Protein AF-A0A6I3KFH1-F1 (afdb_monomer_lite)

Organism: NCBI:txid2665159

Sequence (216 aa):
MAGAGGEAWQRTARPTFRRGVRACALAVVGIVGMGHVCAAAEPDWDQAANIKDAAMRLAQIQRTQGATKAFQFIDACYRTHRLSSTYTKAFEACIAQDYLETQILTLIYGRLSPDTLKRMGAPTPQVLTSTMLQRVGSSFAQYNVSKERVAEFKKNIDEHGFPLFFKTLFPDAKMPVPNLGPGTGDKLPVEPPPAAKPDDPPADNKSPEQKSPETP

Foldseek 3Di:
DDDDDDDDDDDDDDDDDDDDDDDDDDDPPDPPPPPPPPQAPPPPDDLLVLLLVLLLVLLVCCVVPNLVRSVVVLVVQCVPQLPDPADDSSNLSSLSSLVLSLLVVLVVQVVDDPVVCVVVVHDHNVCSVVVSCVVSVVSCVSRNNDPVVVVVSVVSSQVRRNVSNCCSNPVPDDDDDRPPPPPPSPDDPPDDDPPDDPDDDDDDPPDPDDDDDDDD

Secondary structure (DSSP, 8-state):
--------------------------------------PPPPPSS-HHHHHHHHHHHHHHHHHHH-HHHHHHHHHHHHHHHTT-SS--HHHHHHHHHHHHHHHHHHHHHTTS-HHHHHHTTPPPHHHHHHHHHHHHHHHHHHTT--HHHHHHHHHHIIIIIHHHHHHHH-TTSPPPP--S----TT----SPPP------PPP--------PPPP-

Structure (mmCIF, N/CA/C/O backbone):
data_AF-A0A6I3KFH1-F1
#
_entry.id   AF-A0A6I3KFH1-F1
#
loop_
_atom_site.group_PDB
_atom_site.id
_atom_site.type_symbol
_atom_site.label_atom_id
_atom_site.label_alt_id
_atom_site.label_comp_id
_atom_site.label_asym_id
_atom_site.label_entity_id
_atom_site.label_seq_id
_atom_site.pdbx_PDB_ins_code
_atom_site.Cartn_x
_atom_site.Cartn_y
_atom_site.Cartn_z
_atom_site.occupancy
_atom_site.B_iso_or_equiv
_atom_site.auth_seq_id
_atom_site.auth_comp_id
_atom_site.auth_asym_id
_atom_site.auth_atom_id
_atom_site.pdbx_PDB_model_num
ATOM 1 N N . MET A 1 1 ? 13.813 -42.126 32.096 1.00 44.53 1 MET A N 1
ATOM 2 C CA . MET A 1 1 ? 14.189 -42.686 30.779 1.00 44.53 1 MET A CA 1
ATOM 3 C C . MET A 1 1 ? 14.422 -41.487 29.863 1.00 44.53 1 MET A C 1
ATOM 5 O O . MET A 1 1 ? 13.457 -40.876 29.447 1.00 44.53 1 MET A O 1
ATOM 9 N N . ALA A 1 2 ? 15.593 -40.845 29.885 1.00 43.19 2 ALA A N 1
ATOM 10 C CA . ALA A 1 2 ? 16.847 -41.239 29.227 1.00 43.19 2 ALA A CA 1
ATOM 11 C C . ALA A 1 2 ? 16.651 -41.476 27.718 1.00 43.19 2 ALA A C 1
ATOM 13 O O . ALA A 1 2 ? 16.062 -42.478 27.332 1.00 43.19 2 ALA A O 1
ATOM 14 N N . GLY A 1 3 ? 17.139 -40.541 26.899 1.00 43.16 3 GLY A N 1
ATOM 15 C CA . GLY A 1 3 ? 17.078 -40.608 25.438 1.00 43.16 3 GLY A CA 1
ATOM 16 C C . GLY A 1 3 ? 17.733 -39.395 24.781 1.00 43.16 3 GLY A C 1
ATOM 17 O O . GLY A 1 3 ? 17.071 -38.628 24.095 1.00 43.16 3 GLY A O 1
ATOM 18 N N . ALA A 1 4 ? 19.021 -39.191 25.060 1.00 47.22 4 ALA A N 1
ATOM 19 C CA . ALA A 1 4 ? 19.881 -38.282 24.313 1.00 47.22 4 ALA A CA 1
ATOM 20 C C . ALA A 1 4 ? 20.210 -38.907 22.947 1.00 47.22 4 ALA A C 1
ATOM 22 O O . ALA A 1 4 ? 20.611 -40.067 22.888 1.00 47.22 4 ALA A O 1
ATOM 23 N N . GLY A 1 5 ? 20.063 -38.140 21.868 1.00 48.88 5 GLY A N 1
ATOM 24 C CA . GLY A 1 5 ? 20.442 -38.539 20.513 1.00 48.88 5 GLY A CA 1
ATOM 25 C C . GLY A 1 5 ? 21.063 -37.350 19.798 1.00 48.88 5 GLY A C 1
ATOM 26 O O . GLY A 1 5 ? 20.358 -36.537 19.210 1.00 48.88 5 GLY A O 1
ATOM 27 N N . GLY A 1 6 ? 22.381 -37.212 19.935 1.00 46.84 6 GLY A N 1
ATOM 28 C CA . GLY A 1 6 ? 23.180 -36.286 19.148 1.00 46.84 6 GLY A CA 1
ATOM 29 C C . GLY A 1 6 ? 23.612 -36.956 17.851 1.00 46.84 6 GLY A C 1
ATOM 30 O O . GLY A 1 6 ? 24.130 -38.067 17.886 1.00 46.84 6 GLY A O 1
ATOM 31 N N . GLU A 1 7 ? 23.461 -36.257 16.730 1.00 57.75 7 GLU A N 1
ATOM 32 C CA . GLU A 1 7 ? 24.137 -36.615 15.489 1.00 57.75 7 GLU A CA 1
ATOM 33 C C . GLU A 1 7 ? 24.882 -35.410 14.927 1.00 57.75 7 GLU A C 1
ATOM 35 O O . GLU A 1 7 ? 24.325 -34.371 14.572 1.00 57.75 7 GLU A O 1
ATOM 40 N N . ALA A 1 8 ? 26.198 -35.584 14.903 1.00 51.06 8 ALA A N 1
ATOM 41 C CA . ALA A 1 8 ? 27.177 -34.720 14.296 1.00 51.06 8 ALA A CA 1
ATOM 42 C C . ALA A 1 8 ? 27.366 -35.150 12.842 1.00 51.06 8 ALA A C 1
ATOM 44 O O . ALA A 1 8 ? 27.817 -36.265 12.605 1.00 51.06 8 ALA A O 1
ATOM 45 N N . TRP A 1 9 ? 27.121 -34.261 11.877 1.00 53.69 9 TRP A N 1
ATOM 46 C CA . TRP A 1 9 ? 27.588 -34.471 10.507 1.00 53.69 9 TRP A CA 1
ATOM 47 C C . TRP A 1 9 ? 28.280 -33.219 9.948 1.00 53.69 9 TRP A C 1
ATOM 49 O O . TRP A 1 9 ? 27.676 -32.219 9.583 1.00 53.69 9 TRP A O 1
ATOM 59 N N . GLN A 1 10 ? 29.609 -33.347 9.947 1.00 53.78 10 GLN A N 1
ATOM 60 C CA . GLN A 1 10 ? 30.543 -33.027 8.866 1.00 53.78 10 GLN A CA 1
ATOM 61 C C . GLN A 1 10 ? 30.818 -31.562 8.495 1.00 53.78 10 GLN A C 1
ATOM 63 O O . GLN A 1 10 ? 30.206 -30.944 7.631 1.00 53.78 10 GLN A O 1
ATOM 68 N N . ARG A 1 11 ? 31.926 -31.080 9.075 1.00 49.44 11 ARG A N 1
ATOM 69 C CA . ARG A 1 11 ? 32.791 -30.038 8.512 1.00 49.44 11 ARG A CA 1
ATOM 70 C C . ARG A 1 11 ? 33.545 -30.618 7.311 1.00 49.44 11 ARG A C 1
ATOM 72 O O . ARG A 1 11 ? 34.439 -31.439 7.499 1.00 49.44 11 ARG A O 1
ATOM 79 N N . THR A 1 12 ? 33.256 -30.152 6.103 1.00 66.00 12 THR A N 1
ATOM 80 C CA . THR A 1 12 ? 34.138 -30.356 4.946 1.00 66.00 12 THR A CA 1
ATOM 81 C C . THR A 1 12 ? 35.097 -29.179 4.814 1.00 66.00 12 THR A C 1
ATOM 83 O O . THR A 1 12 ? 34.692 -28.020 4.722 1.00 66.00 12 THR A O 1
ATOM 86 N N . ALA A 1 13 ? 36.391 -29.486 4.838 1.00 51.56 13 ALA A N 1
ATOM 87 C CA . ALA A 1 13 ? 37.486 -28.541 4.710 1.00 51.56 13 ALA A CA 1
ATOM 88 C C . ALA A 1 13 ? 37.859 -28.273 3.235 1.00 51.56 13 ALA A C 1
ATOM 90 O O . ALA A 1 13 ? 38.030 -29.217 2.479 1.00 51.56 13 ALA A O 1
ATOM 91 N N . ARG A 1 14 ? 38.052 -26.977 2.924 1.00 57.66 14 ARG A N 1
ATOM 92 C CA . ARG A 1 14 ? 39.025 -26.300 2.020 1.00 57.66 14 ARG A CA 1
ATOM 93 C C . ARG A 1 14 ? 39.205 -26.796 0.565 1.00 57.66 14 ARG A C 1
ATOM 95 O O . ARG A 1 14 ? 39.391 -27.975 0.305 1.00 57.66 14 ARG A O 1
ATOM 102 N N . PRO A 1 15 ? 39.412 -25.841 -0.365 1.00 54.50 15 PRO A N 1
ATOM 103 C CA . PRO A 1 15 ? 40.800 -25.561 -0.733 1.00 54.50 15 PRO A CA 1
ATOM 104 C C . PRO A 1 15 ? 41.162 -24.071 -0.751 1.00 54.50 15 PRO A C 1
ATOM 106 O O . PRO A 1 15 ? 40.443 -23.199 -1.228 1.00 54.50 15 PRO A O 1
ATOM 109 N N . THR A 1 16 ? 42.355 -23.813 -0.229 1.00 55.22 16 THR A N 1
ATOM 110 C CA . THR A 1 16 ? 43.143 -22.588 -0.351 1.00 55.22 16 THR A CA 1
ATOM 111 C C . THR A 1 16 ? 43.559 -22.355 -1.803 1.00 55.22 16 THR A C 1
ATOM 113 O O . THR A 1 16 ? 44.379 -23.112 -2.326 1.00 55.22 16 THR A O 1
ATOM 116 N N . PHE A 1 17 ? 43.061 -21.292 -2.437 1.00 58.59 17 PHE A N 1
ATOM 117 C CA . PHE A 1 17 ? 43.561 -20.851 -3.739 1.00 58.59 17 PHE A CA 1
ATOM 118 C C . PHE A 1 17 ? 44.771 -19.928 -3.545 1.00 58.59 17 PHE A C 1
ATOM 120 O O . PHE A 1 17 ? 44.697 -18.880 -2.901 1.00 58.59 17 PHE A O 1
ATOM 127 N N . ARG A 1 18 ? 45.923 -20.384 -4.043 1.00 60.31 18 ARG A N 1
ATOM 128 C CA . ARG A 1 18 ? 47.209 -19.688 -3.984 1.00 60.31 18 ARG A CA 1
ATOM 129 C C . ARG A 1 18 ? 47.251 -18.521 -4.974 1.00 60.31 18 ARG A C 1
ATOM 131 O O . ARG A 1 18 ? 46.834 -18.630 -6.119 1.00 60.31 18 ARG A O 1
ATOM 138 N N . ARG A 1 19 ? 47.860 -17.445 -4.475 1.00 55.91 19 ARG A N 1
ATOM 139 C CA . ARG A 1 19 ? 48.455 -16.278 -5.141 1.00 55.91 19 ARG A CA 1
ATOM 140 C C . ARG A 1 19 ? 48.902 -16.507 -6.594 1.00 55.91 19 ARG A C 1
ATOM 142 O O . ARG A 1 19 ? 49.771 -17.336 -6.848 1.00 55.91 19 ARG A O 1
ATOM 149 N N . GLY A 1 20 ? 48.435 -15.630 -7.479 1.00 45.62 20 GLY A N 1
ATOM 150 C CA . GLY A 1 20 ? 49.079 -15.286 -8.744 1.00 45.62 20 GLY A CA 1
ATOM 151 C C . GLY A 1 20 ? 49.137 -13.765 -8.877 1.00 45.62 20 GLY A C 1
ATOM 152 O O . GLY A 1 20 ? 48.152 -13.139 -9.245 1.00 45.62 20 GLY A O 1
ATOM 153 N N . VAL A 1 21 ? 50.280 -13.172 -8.528 1.00 54.16 21 VAL A N 1
ATOM 154 C CA . VAL A 1 21 ? 50.604 -11.770 -8.823 1.00 54.16 21 VAL A CA 1
ATOM 155 C C . VAL A 1 21 ? 51.127 -11.724 -10.254 1.00 54.16 21 VAL A C 1
ATOM 157 O O . VAL A 1 21 ? 52.180 -12.294 -10.531 1.00 54.16 21 VAL A O 1
ATOM 160 N N . ARG A 1 22 ? 50.425 -11.030 -11.151 1.00 56.53 22 ARG A N 1
ATOM 161 C CA . ARG A 1 22 ? 51.014 -10.468 -12.372 1.00 56.53 22 ARG A CA 1
ATOM 162 C C . ARG A 1 22 ? 50.447 -9.074 -12.593 1.00 56.53 22 ARG A C 1
ATOM 164 O O . ARG A 1 22 ? 49.304 -8.904 -12.998 1.00 56.53 22 ARG A O 1
ATOM 171 N N . ALA A 1 23 ? 51.282 -8.093 -12.269 1.00 49.25 23 ALA A N 1
ATOM 172 C CA . ALA A 1 23 ? 51.135 -6.718 -12.692 1.00 49.25 23 ALA A CA 1
ATOM 173 C C . ALA A 1 23 ? 51.308 -6.644 -14.215 1.00 49.25 23 ALA A C 1
ATOM 175 O O . ALA A 1 23 ? 52.333 -7.077 -14.739 1.00 49.25 23 ALA A O 1
ATOM 176 N N . CYS A 1 24 ? 50.324 -6.071 -14.903 1.00 45.00 24 CYS A N 1
ATOM 177 C CA . CYS A 1 24 ? 50.469 -5.571 -16.263 1.00 45.00 24 CYS A CA 1
ATOM 178 C C . CYS A 1 24 ? 49.904 -4.151 -16.312 1.00 45.00 24 CYS A C 1
ATOM 180 O O . CYS A 1 24 ? 48.708 -3.940 -16.163 1.00 45.00 24 CYS A O 1
ATOM 182 N N . ALA A 1 25 ? 50.844 -3.219 -16.461 1.00 48.34 25 ALA A N 1
ATOM 183 C CA . ALA A 1 25 ? 50.792 -1.993 -17.244 1.00 48.34 25 ALA A CA 1
ATOM 184 C C . ALA A 1 25 ? 49.495 -1.158 -17.267 1.00 48.34 25 ALA A C 1
ATOM 186 O O . ALA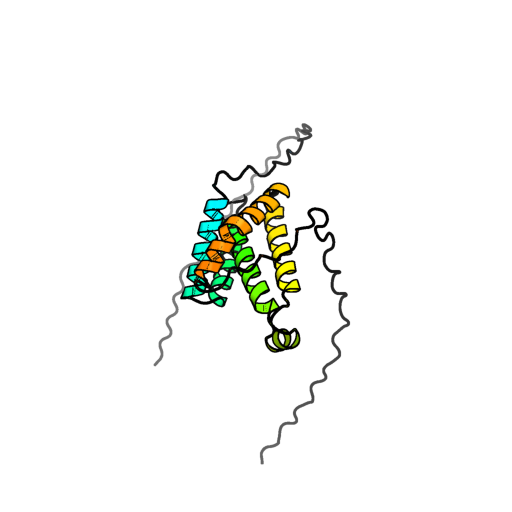 A 1 25 ? 48.500 -1.485 -17.906 1.00 48.34 25 ALA A O 1
ATOM 187 N N . LEU A 1 26 ? 49.642 0.017 -16.654 1.00 52.66 26 LEU A N 1
ATOM 188 C CA . LEU A 1 26 ? 49.033 1.303 -16.986 1.00 52.66 26 LEU A CA 1
ATOM 189 C C . LEU A 1 26 ? 48.606 1.451 -18.460 1.00 52.66 26 LEU A C 1
ATOM 191 O O . LEU A 1 26 ? 49.445 1.538 -19.353 1.00 52.66 26 LEU A O 1
ATOM 195 N N . ALA A 1 27 ? 47.304 1.635 -18.666 1.00 49.59 27 ALA A N 1
ATOM 196 C CA . ALA A 1 27 ? 46.749 2.420 -19.762 1.00 49.59 27 ALA A CA 1
ATOM 197 C C . ALA A 1 27 ? 45.637 3.303 -19.178 1.00 49.59 27 ALA A C 1
ATOM 199 O O . ALA A 1 27 ? 44.473 2.917 -19.111 1.00 49.59 27 ALA A O 1
ATOM 200 N N . VAL A 1 28 ? 46.017 4.484 -18.681 1.00 53.19 28 VAL A N 1
ATOM 201 C CA . VAL A 1 28 ? 45.069 5.538 -18.301 1.00 53.19 28 VAL A CA 1
ATOM 202 C C . VAL A 1 28 ? 44.605 6.202 -19.595 1.00 53.19 28 VAL A C 1
ATOM 204 O O . VAL A 1 28 ? 45.165 7.200 -20.036 1.00 53.19 28 VAL A O 1
ATOM 207 N N . VAL A 1 29 ? 43.606 5.605 -20.243 1.00 55.41 29 VAL A N 1
ATOM 208 C CA . VAL A 1 29 ? 42.792 6.301 -21.243 1.00 55.41 29 VAL A CA 1
ATOM 209 C C . VAL A 1 29 ? 41.604 6.878 -20.490 1.00 55.41 29 VAL A C 1
ATOM 211 O O . VAL A 1 29 ? 40.745 6.147 -20.000 1.00 55.41 29 VAL A O 1
ATOM 214 N N . GLY A 1 30 ? 41.605 8.203 -20.344 1.00 52.72 30 GLY A N 1
ATOM 215 C CA . GLY A 1 30 ? 40.524 8.965 -19.741 1.00 52.72 30 GLY A CA 1
ATOM 216 C C . GLY A 1 30 ? 39.250 8.838 -20.565 1.00 52.72 30 GLY A C 1
ATOM 217 O O . GLY A 1 30 ? 39.008 9.627 -21.472 1.00 52.72 30 GLY A O 1
ATOM 218 N N . ILE A 1 31 ? 38.419 7.858 -20.228 1.00 56.03 31 ILE A N 1
ATOM 219 C CA . ILE A 1 31 ? 37.009 7.880 -20.589 1.00 56.03 31 ILE A CA 1
ATOM 220 C C . ILE A 1 31 ? 36.335 8.739 -19.524 1.00 56.03 31 ILE A C 1
ATOM 222 O O . ILE A 1 31 ? 36.000 8.271 -18.436 1.00 56.03 31 ILE A O 1
ATOM 226 N N . VAL A 1 32 ? 36.159 10.023 -19.844 1.00 51.03 32 VAL A N 1
ATOM 227 C CA . VAL A 1 32 ? 35.112 10.857 -19.247 1.00 51.03 32 VAL A CA 1
ATOM 228 C C . VAL A 1 32 ? 33.795 10.224 -19.687 1.00 51.03 32 VAL A C 1
ATOM 230 O O . VAL A 1 32 ? 33.198 10.590 -20.695 1.00 51.03 32 VAL A O 1
ATOM 233 N N . GLY A 1 33 ? 33.408 9.161 -18.987 1.00 49.31 33 GLY A N 1
ATOM 234 C CA . GLY A 1 33 ? 32.134 8.505 -19.175 1.00 49.31 33 GLY A CA 1
ATOM 235 C C . GLY A 1 33 ? 31.080 9.481 -18.702 1.00 49.31 33 GLY A C 1
ATOM 236 O O . GLY A 1 33 ? 30.902 9.655 -17.499 1.00 49.31 33 GLY A O 1
ATOM 237 N N . MET A 1 34 ? 30.409 10.131 -19.651 1.00 56.59 34 MET A N 1
ATOM 238 C CA . MET A 1 34 ? 29.086 10.700 -19.438 1.00 56.59 34 MET A CA 1
ATOM 239 C C . MET A 1 34 ? 28.241 9.584 -18.832 1.00 56.59 34 MET A C 1
ATOM 241 O O . MET A 1 34 ? 27.776 8.688 -19.542 1.00 56.59 34 MET A O 1
ATOM 245 N N . GLY A 1 35 ? 28.133 9.601 -17.503 1.00 48.53 35 GLY A N 1
ATOM 246 C CA . GLY A 1 35 ? 27.223 8.764 -16.754 1.00 48.53 35 GLY A CA 1
ATOM 247 C C . GLY A 1 35 ? 25.842 9.078 -17.285 1.00 48.53 35 GLY A C 1
ATOM 248 O O . GLY A 1 35 ? 25.249 10.092 -16.926 1.00 48.53 35 GLY A O 1
ATOM 249 N N . HIS A 1 36 ? 25.373 8.244 -18.208 1.00 46.91 36 HIS A N 1
ATOM 250 C CA . HIS A 1 36 ? 23.982 8.234 -18.586 1.00 46.91 36 HIS A CA 1
ATOM 251 C C . HIS A 1 36 ? 23.264 7.881 -17.296 1.00 46.91 36 HIS A C 1
ATOM 253 O O . HIS A 1 36 ? 23.355 6.755 -16.805 1.00 46.91 36 HIS A O 1
ATOM 259 N N . VAL A 1 37 ? 22.630 8.885 -16.695 1.00 50.94 37 VAL A N 1
ATOM 260 C CA . VAL A 1 37 ? 21.594 8.662 -15.703 1.00 50.94 37 VAL A CA 1
ATOM 261 C C . VAL A 1 37 ? 20.526 7.918 -16.488 1.00 50.94 37 VAL A C 1
ATOM 263 O O . VAL A 1 37 ? 19.737 8.534 -17.200 1.00 50.94 37 VAL A O 1
ATOM 266 N N . CYS A 1 38 ? 20.608 6.587 -16.500 1.00 54.09 38 CYS A N 1
ATOM 267 C CA . CYS A 1 38 ? 19.606 5.750 -17.126 1.00 54.09 38 CYS A CA 1
ATOM 268 C C . CYS A 1 38 ? 18.310 6.062 -16.392 1.00 54.09 38 CYS A C 1
ATOM 270 O O . CYS A 1 38 ? 18.100 5.600 -15.269 1.00 54.09 38 CYS A O 1
ATOM 272 N N . ALA A 1 39 ? 17.480 6.906 -17.006 1.00 59.09 39 ALA A N 1
ATOM 273 C CA . ALA A 1 39 ? 16.099 7.058 -16.613 1.00 59.09 39 ALA A CA 1
ATOM 274 C C . ALA A 1 39 ? 15.522 5.647 -16.497 1.00 59.09 39 ALA A C 1
ATOM 276 O O . ALA A 1 39 ? 15.762 4.806 -17.371 1.00 59.09 39 ALA A O 1
ATOM 277 N N . ALA A 1 40 ? 14.847 5.369 -15.382 1.00 63.97 40 ALA A N 1
ATOM 278 C CA . ALA A 1 40 ? 14.241 4.071 -15.163 1.00 63.97 40 ALA A CA 1
ATOM 279 C C . ALA A 1 40 ? 13.370 3.733 -16.376 1.00 63.97 40 ALA A C 1
ATOM 281 O O . ALA A 1 40 ? 12.468 4.509 -16.717 1.00 63.97 40 ALA A O 1
ATOM 282 N N . ALA A 1 41 ? 13.684 2.612 -17.034 1.00 67.06 41 ALA A N 1
ATOM 283 C CA . ALA A 1 41 ? 12.940 2.139 -18.191 1.00 67.06 41 ALA A CA 1
ATOM 284 C C . ALA A 1 41 ? 11.441 2.161 -17.876 1.00 67.06 41 ALA A C 1
ATOM 286 O O . ALA A 1 41 ? 11.026 1.929 -16.733 1.00 67.06 41 ALA A O 1
ATOM 287 N N . GLU A 1 42 ? 10.636 2.524 -18.871 1.00 75.12 42 GLU A N 1
ATOM 288 C CA . GLU A 1 42 ? 9.192 2.524 -18.691 1.00 75.12 42 GLU A CA 1
ATOM 289 C C . GLU A 1 42 ? 8.725 1.124 -18.281 1.00 75.12 42 GLU A C 1
ATOM 291 O O . GLU A 1 42 ? 9.230 0.145 -18.837 1.00 75.12 42 GLU A O 1
ATOM 296 N N . PRO A 1 43 ? 7.815 1.007 -17.295 1.00 85.12 43 PRO A N 1
ATOM 297 C CA . PRO A 1 43 ? 7.181 -0.257 -16.985 1.00 85.12 43 PRO A CA 1
ATOM 298 C C . PRO A 1 43 ? 6.619 -0.867 -18.263 1.00 85.12 43 PRO A C 1
ATOM 300 O O . PRO A 1 43 ? 5.836 -0.234 -18.966 1.00 85.12 43 PRO A O 1
ATOM 303 N N . ASP A 1 44 ? 6.995 -2.105 -18.549 1.00 91.38 44 ASP A N 1
ATOM 304 C CA . ASP A 1 44 ? 6.481 -2.872 -19.681 1.00 91.38 44 ASP A CA 1
ATOM 305 C C . ASP A 1 44 ? 5.163 -3.594 -19.342 1.00 91.38 44 ASP A C 1
ATOM 307 O O . ASP A 1 44 ? 4.684 -4.433 -20.105 1.00 91.38 44 ASP A O 1
ATOM 311 N N . TRP A 1 45 ? 4.551 -3.268 -18.196 1.00 95.56 45 TRP A N 1
ATOM 312 C CA . TRP A 1 45 ? 3.295 -3.843 -17.723 1.00 95.56 45 TRP A CA 1
ATOM 313 C C . TRP A 1 45 ? 2.175 -2.805 -17.600 1.00 95.56 45 TRP A C 1
ATOM 315 O O . TRP A 1 45 ? 2.403 -1.629 -17.331 1.00 95.56 45 TRP A O 1
ATOM 325 N N . ASP A 1 46 ? 0.932 -3.278 -17.711 1.00 96.56 46 ASP A N 1
ATOM 326 C CA . ASP A 1 46 ? -0.265 -2.487 -17.413 1.00 96.56 46 ASP A CA 1
ATOM 327 C C . ASP A 1 46 ? -0.341 -2.191 -15.904 1.00 96.56 46 ASP A C 1
ATOM 329 O O . ASP A 1 46 ? -0.660 -3.066 -15.087 1.00 96.56 46 ASP A O 1
ATOM 333 N N . GLN A 1 47 ? -0.018 -0.950 -15.533 1.00 95.69 47 GLN A N 1
ATOM 334 C CA . GLN A 1 47 ? -0.016 -0.491 -14.143 1.00 95.69 47 GLN A CA 1
ATOM 335 C C . GLN A 1 47 ? -1.423 -0.477 -13.536 1.00 95.69 47 GLN A C 1
ATOM 337 O O . GLN A 1 47 ? -1.599 -0.846 -12.374 1.00 95.69 47 GLN A O 1
ATOM 342 N N . ALA A 1 48 ? -2.446 -0.102 -14.307 1.00 96.31 48 ALA A N 1
ATOM 343 C CA . ALA A 1 48 ? -3.819 -0.060 -13.819 1.00 96.31 48 ALA A CA 1
ATOM 344 C C . ALA A 1 48 ? -4.332 -1.473 -13.513 1.00 96.31 48 ALA A C 1
ATOM 346 O O . ALA A 1 48 ? -4.917 -1.698 -12.453 1.00 96.31 48 ALA A O 1
ATOM 347 N N . ALA A 1 49 ? -4.079 -2.443 -14.397 1.00 97.94 49 ALA A N 1
ATOM 348 C CA . ALA A 1 49 ? -4.394 -3.846 -14.139 1.00 97.94 49 ALA A CA 1
ATOM 349 C C . ALA A 1 49 ? -3.628 -4.380 -12.920 1.00 97.94 49 ALA A C 1
ATOM 351 O O . ALA A 1 49 ? -4.229 -4.995 -12.039 1.00 97.94 49 ALA A O 1
ATOM 352 N N . ASN A 1 50 ? -2.331 -4.072 -12.813 1.00 98.44 50 ASN A N 1
ATOM 353 C CA . ASN A 1 50 ? -1.513 -4.470 -11.668 1.00 98.44 50 ASN A CA 1
ATOM 354 C C . ASN A 1 50 ? -2.073 -3.943 -10.334 1.00 98.44 50 ASN A C 1
ATOM 356 O O . ASN A 1 50 ? -2.170 -4.686 -9.358 1.00 98.44 50 ASN A O 1
ATOM 360 N N . ILE A 1 51 ? -2.495 -2.676 -10.299 1.00 98.44 51 ILE A N 1
ATOM 361 C CA . ILE A 1 51 ? -3.102 -2.044 -9.121 1.00 98.44 51 ILE A CA 1
ATOM 362 C C . ILE A 1 51 ? -4.448 -2.689 -8.768 1.00 98.44 51 ILE A C 1
ATOM 364 O O . ILE A 1 51 ? -4.706 -2.940 -7.589 1.00 98.44 51 ILE A O 1
ATOM 368 N N . LYS A 1 52 ? -5.299 -2.995 -9.757 1.00 98.50 52 LYS A N 1
ATOM 369 C CA . LYS A 1 52 ? -6.578 -3.692 -9.528 1.00 98.50 52 LYS A CA 1
ATOM 370 C C . LYS A 1 52 ? -6.350 -5.078 -8.920 1.00 98.50 52 LYS A C 1
ATOM 372 O O . LYS A 1 52 ? -6.989 -5.417 -7.924 1.00 98.50 52 LYS A O 1
ATOM 377 N N . ASP A 1 53 ? -5.404 -5.844 -9.459 1.00 98.56 53 ASP A N 1
ATOM 378 C CA . ASP A 1 53 ? -5.048 -7.168 -8.937 1.00 98.56 53 ASP A CA 1
ATOM 379 C C . ASP A 1 53 ? -4.509 -7.078 -7.503 1.00 98.56 53 ASP A C 1
ATOM 381 O O . ASP A 1 53 ? -4.918 -7.836 -6.616 1.00 98.56 53 ASP A O 1
ATOM 385 N N . ALA A 1 54 ? -3.624 -6.109 -7.252 1.00 98.62 54 ALA A N 1
ATOM 386 C CA . ALA A 1 54 ? -3.056 -5.851 -5.937 1.00 98.62 54 ALA A CA 1
ATOM 387 C C . ALA A 1 54 ? -4.143 -5.491 -4.908 1.00 98.62 54 ALA A C 1
ATOM 389 O O . ALA A 1 54 ? -4.134 -6.040 -3.800 1.00 98.62 54 ALA A O 1
ATOM 390 N N . ALA A 1 55 ? -5.097 -4.638 -5.300 1.00 98.56 55 ALA A N 1
ATOM 391 C CA . ALA A 1 55 ? -6.252 -4.236 -4.505 1.00 98.56 55 ALA A CA 1
ATOM 392 C C . ALA A 1 55 ? -7.151 -5.426 -4.155 1.00 98.56 55 ALA A C 1
ATOM 394 O O . ALA A 1 55 ? -7.438 -5.660 -2.981 1.00 98.56 55 ALA A O 1
ATOM 395 N N . MET A 1 56 ? -7.565 -6.219 -5.148 1.00 98.44 56 MET A N 1
ATOM 396 C CA . MET A 1 56 ? -8.428 -7.379 -4.907 1.00 98.44 56 MET A CA 1
ATOM 397 C C . MET A 1 56 ? -7.752 -8.413 -4.007 1.00 98.44 56 MET A C 1
ATOM 399 O O . MET A 1 56 ? -8.378 -8.936 -3.083 1.00 98.44 56 MET A O 1
ATOM 403 N N . ARG A 1 57 ? -6.461 -8.686 -4.234 1.00 98.38 57 ARG A N 1
ATOM 404 C CA . ARG A 1 57 ? -5.698 -9.627 -3.409 1.00 98.38 57 ARG A CA 1
ATOM 405 C C . ARG A 1 57 ? -5.641 -9.174 -1.954 1.00 98.38 57 ARG A C 1
ATOM 407 O O . ARG A 1 57 ? -5.888 -9.984 -1.060 1.00 98.38 57 ARG A O 1
ATOM 414 N N . LEU A 1 58 ? -5.328 -7.902 -1.713 1.00 98.62 58 LEU A N 1
ATOM 415 C CA . LEU A 1 58 ? -5.275 -7.359 -0.359 1.00 98.62 58 LEU A CA 1
ATOM 416 C C . LEU A 1 58 ? -6.652 -7.395 0.306 1.00 98.62 58 LEU A C 1
ATOM 418 O O . LEU A 1 58 ? -6.756 -7.852 1.444 1.00 98.62 58 LEU A O 1
ATOM 422 N N . ALA A 1 5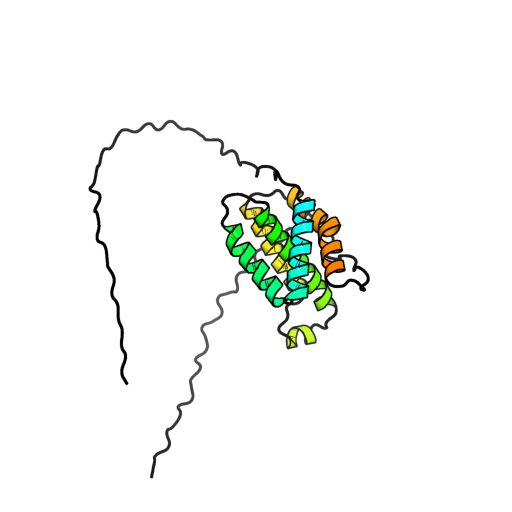9 ? -7.709 -6.999 -0.413 1.00 98.06 59 ALA A N 1
ATOM 423 C CA . ALA A 1 59 ? -9.067 -7.036 0.122 1.00 98.06 59 ALA A CA 1
ATOM 424 C C . ALA A 1 59 ? -9.455 -8.456 0.527 1.00 98.06 59 ALA A C 1
ATOM 426 O O . ALA A 1 59 ? -10.011 -8.665 1.602 1.00 98.06 59 ALA A O 1
ATOM 427 N N . GLN A 1 60 ? -9.120 -9.448 -0.301 1.00 97.88 60 GLN A N 1
ATOM 428 C CA . GLN A 1 60 ? -9.405 -10.842 0.006 1.00 97.88 60 GLN A CA 1
ATOM 429 C C . GLN A 1 60 ? -8.671 -11.307 1.267 1.00 97.88 60 GLN A C 1
ATOM 431 O O . GLN A 1 60 ? -9.281 -11.952 2.123 1.00 97.88 60 GLN A O 1
ATOM 436 N N . ILE A 1 61 ? -7.389 -10.961 1.418 1.00 98.25 61 ILE A N 1
ATOM 437 C CA . ILE A 1 61 ? -6.615 -11.276 2.628 1.00 98.25 61 ILE A CA 1
ATOM 438 C C . ILE A 1 61 ? -7.269 -10.631 3.849 1.00 98.25 61 ILE A C 1
ATOM 440 O O . ILE A 1 61 ? -7.539 -11.315 4.830 1.00 98.25 61 ILE A O 1
ATOM 444 N N . GLN A 1 62 ? -7.594 -9.344 3.787 1.00 97.69 62 GLN A N 1
ATOM 445 C CA . GLN A 1 62 ? -8.172 -8.631 4.921 1.00 97.69 62 GLN A CA 1
ATOM 446 C C . GLN A 1 62 ? -9.578 -9.125 5.283 1.00 97.69 62 GLN A C 1
ATOM 448 O O . GLN A 1 62 ? -9.875 -9.266 6.467 1.00 97.69 62 GLN A O 1
ATOM 453 N N . ARG A 1 63 ? -10.423 -9.467 4.300 1.00 96.00 63 ARG A N 1
ATOM 454 C CA . ARG A 1 63 ? -11.745 -10.070 4.552 1.00 96.00 63 ARG A CA 1
ATOM 455 C C . ARG A 1 63 ? -11.647 -11.432 5.220 1.00 96.00 63 ARG A C 1
ATOM 457 O O . ARG A 1 63 ? -12.446 -11.738 6.096 1.00 96.00 63 ARG A O 1
ATOM 464 N N . THR A 1 64 ? -10.715 -12.267 4.767 1.00 97.31 64 THR A N 1
ATOM 465 C CA . THR A 1 64 ? -10.638 -13.669 5.207 1.00 97.31 64 THR A CA 1
ATOM 466 C C . THR A 1 64 ? -9.778 -13.865 6.448 1.00 97.31 64 THR A C 1
ATOM 468 O O . THR A 1 64 ? -9.991 -14.819 7.189 1.00 97.31 64 THR A O 1
ATOM 471 N N . GLN A 1 65 ? -8.807 -12.983 6.680 1.00 97.56 65 GLN A N 1
ATOM 472 C CA . GLN A 1 65 ? -7.770 -13.158 7.699 1.00 97.56 65 GLN A CA 1
ATOM 473 C C . GLN A 1 65 ? -7.585 -11.927 8.605 1.00 97.56 65 GLN A C 1
ATOM 475 O O . GLN A 1 65 ? -6.797 -11.972 9.550 1.00 97.56 65 GLN A O 1
ATOM 480 N N . GLY A 1 66 ? -8.308 -10.835 8.348 1.00 94.56 66 GLY A N 1
ATOM 481 C CA . GLY A 1 66 ? -8.265 -9.603 9.136 1.00 94.56 66 GLY A CA 1
ATOM 482 C C . GLY A 1 66 ? -7.138 -8.637 8.751 1.00 94.56 66 GLY A C 1
ATOM 483 O O . GLY A 1 66 ? -6.178 -8.982 8.059 1.00 94.56 66 GLY A O 1
ATOM 484 N N . ALA A 1 67 ? -7.244 -7.398 9.246 1.00 93.00 67 ALA A N 1
ATOM 485 C CA . ALA A 1 67 ? -6.310 -6.305 8.943 1.00 93.00 67 ALA A CA 1
ATOM 486 C C . ALA A 1 67 ? -4.863 -6.619 9.361 1.00 93.00 67 ALA A C 1
ATOM 488 O O . ALA A 1 67 ? -3.926 -6.356 8.613 1.00 93.00 67 ALA A O 1
ATOM 489 N N . THR A 1 68 ? -4.661 -7.276 10.509 1.00 94.00 68 THR A N 1
ATOM 490 C CA . THR A 1 68 ? -3.322 -7.687 10.966 1.00 94.00 68 THR A CA 1
ATOM 491 C C . THR A 1 68 ? -2.609 -8.569 9.941 1.00 94.00 68 THR A C 1
ATOM 493 O O . THR A 1 68 ? -1.408 -8.414 9.724 1.00 94.00 68 THR A O 1
ATOM 496 N N . LYS A 1 69 ? -3.334 -9.480 9.280 1.00 97.81 69 LYS A N 1
ATOM 497 C CA . LYS A 1 69 ? -2.762 -10.355 8.252 1.00 97.81 69 LYS A CA 1
ATOM 498 C C . LYS A 1 69 ? -2.501 -9.616 6.944 1.00 97.81 69 LYS A C 1
ATOM 500 O O . LYS A 1 69 ? -1.490 -9.897 6.307 1.00 97.81 69 LYS A O 1
ATOM 505 N N . ALA A 1 70 ? -3.324 -8.627 6.600 1.00 97.56 70 ALA A N 1
ATOM 506 C CA . ALA A 1 70 ? -3.042 -7.699 5.505 1.00 97.56 70 ALA A CA 1
ATOM 507 C C . ALA A 1 70 ? -1.725 -6.927 5.732 1.00 97.56 70 ALA A C 1
ATOM 509 O O . ALA A 1 70 ? -0.864 -6.936 4.855 1.00 97.56 70 ALA A O 1
ATOM 510 N N . PHE A 1 71 ? -1.496 -6.364 6.924 1.00 96.06 71 PHE A N 1
ATOM 511 C CA . PHE A 1 71 ? -0.231 -5.681 7.240 1.00 96.06 71 PHE A CA 1
ATOM 512 C C . PHE A 1 71 ? 0.985 -6.609 7.201 1.00 96.06 71 PHE A C 1
ATOM 514 O O . PHE A 1 71 ? 2.011 -6.252 6.627 1.00 96.06 71 PHE A O 1
ATOM 521 N N . GLN A 1 72 ? 0.876 -7.812 7.775 1.00 97.75 72 GLN A N 1
ATOM 522 C CA . GLN A 1 72 ? 1.953 -8.812 7.710 1.00 97.75 72 GLN A CA 1
ATOM 523 C C . GLN A 1 72 ? 2.277 -9.195 6.262 1.00 97.75 72 GLN A C 1
ATOM 525 O O . GLN A 1 72 ? 3.440 -9.381 5.909 1.00 97.75 72 GLN A O 1
ATOM 530 N N . PHE A 1 73 ? 1.249 -9.295 5.421 1.00 98.31 73 PHE A N 1
ATOM 531 C CA . PHE A 1 73 ? 1.414 -9.565 4.003 1.00 98.31 73 PHE A CA 1
ATOM 532 C C . PHE A 1 73 ? 2.120 -8.410 3.274 1.00 98.31 73 PHE A C 1
ATOM 534 O O . PHE A 1 73 ? 3.056 -8.668 2.519 1.00 98.31 73 PHE A O 1
ATOM 541 N N . ILE A 1 74 ? 1.739 -7.156 3.542 1.00 97.75 74 ILE A N 1
ATOM 542 C CA . ILE A 1 74 ? 2.398 -5.965 2.982 1.00 97.75 74 ILE A CA 1
ATOM 543 C C . ILE A 1 74 ? 3.877 -5.908 3.401 1.00 97.75 74 ILE A C 1
ATOM 545 O O . ILE A 1 74 ? 4.742 -5.726 2.543 1.00 97.75 74 ILE A O 1
ATOM 549 N N . ASP A 1 75 ? 4.192 -6.125 4.684 1.00 97.38 75 ASP A N 1
ATOM 550 C CA . ASP A 1 75 ? 5.581 -6.157 5.175 1.00 97.38 75 ASP A CA 1
ATOM 551 C C . ASP A 1 75 ? 6.415 -7.224 4.450 1.00 97.38 75 ASP A C 1
ATOM 553 O O . ASP A 1 75 ? 7.497 -6.938 3.927 1.00 97.38 75 ASP A O 1
ATOM 557 N N . ALA A 1 76 ? 5.886 -8.446 4.350 1.00 98.25 76 ALA A N 1
ATOM 558 C CA . ALA A 1 76 ? 6.545 -9.528 3.629 1.00 98.25 76 ALA A CA 1
ATOM 559 C C . ALA A 1 76 ? 6.758 -9.178 2.146 1.00 98.25 76 ALA A C 1
ATOM 561 O O . ALA A 1 76 ? 7.844 -9.411 1.613 1.00 98.25 76 ALA A O 1
ATOM 562 N N . CYS A 1 77 ? 5.762 -8.560 1.503 1.00 98.06 77 CYS A N 1
ATOM 563 C CA . CYS A 1 77 ? 5.844 -8.104 0.116 1.00 98.06 77 CYS A CA 1
ATOM 564 C C . CYS A 1 77 ? 7.027 -7.144 -0.078 1.00 98.06 77 CYS A C 1
ATOM 566 O O . CYS A 1 77 ? 7.886 -7.384 -0.931 1.00 98.06 77 CYS A O 1
ATOM 568 N N . TYR A 1 78 ? 7.141 -6.113 0.768 1.00 96.75 78 TYR A N 1
ATOM 569 C CA . TYR A 1 78 ? 8.268 -5.179 0.728 1.00 96.75 78 TYR A CA 1
ATOM 570 C C . TYR A 1 78 ? 9.601 -5.878 0.954 1.00 96.75 78 TYR A C 1
ATOM 572 O O . TYR A 1 78 ? 10.534 -5.674 0.181 1.00 96.75 78 TYR A O 1
ATOM 580 N N . ARG A 1 79 ? 9.713 -6.699 2.001 1.00 97.00 79 ARG A N 1
ATOM 581 C CA . ARG A 1 79 ? 10.969 -7.376 2.350 1.00 97.00 79 ARG A CA 1
ATOM 582 C C . ARG A 1 79 ? 11.502 -8.245 1.218 1.00 97.00 79 ARG A C 1
ATOM 584 O O . ARG A 1 79 ? 12.717 -8.332 1.071 1.00 97.00 79 ARG A O 1
ATOM 591 N N . THR A 1 80 ? 10.620 -8.849 0.428 1.00 97.50 80 THR A N 1
ATOM 592 C CA . THR A 1 80 ? 10.997 -9.670 -0.723 1.00 97.50 80 THR A CA 1
ATOM 593 C C . THR A 1 80 ? 11.285 -8.820 -1.955 1.00 97.50 80 THR A C 1
ATOM 595 O O . THR A 1 80 ? 12.353 -8.944 -2.552 1.00 97.50 80 THR A O 1
ATOM 598 N N . HIS A 1 81 ? 10.361 -7.945 -2.350 1.00 97.31 81 HIS A N 1
ATOM 599 C CA . HIS A 1 81 ? 10.422 -7.307 -3.664 1.00 97.31 81 HIS A CA 1
ATOM 600 C C . HIS A 1 81 ? 11.298 -6.049 -3.711 1.00 97.31 81 HIS A C 1
ATOM 602 O O . HIS A 1 81 ? 11.831 -5.740 -4.775 1.00 97.31 81 HIS A O 1
ATOM 608 N N . ARG A 1 82 ? 11.559 -5.391 -2.569 1.00 95.75 82 ARG A N 1
ATOM 609 C CA . ARG A 1 82 ? 12.488 -4.242 -2.498 1.00 95.75 82 ARG A CA 1
ATOM 610 C C . ARG A 1 82 ? 13.952 -4.610 -2.758 1.00 95.75 82 ARG A C 1
ATOM 612 O O . ARG A 1 82 ? 14.797 -3.728 -2.863 1.00 95.75 82 ARG A O 1
ATOM 619 N N . LEU A 1 83 ? 14.272 -5.907 -2.746 1.00 95.81 83 LEU A N 1
ATOM 620 C CA . LEU A 1 83 ? 15.627 -6.422 -2.964 1.00 95.81 83 LEU A CA 1
ATOM 621 C C . LEU A 1 83 ? 15.980 -6.522 -4.452 1.00 95.81 83 LEU A C 1
ATOM 623 O O . LEU A 1 83 ? 17.134 -6.784 -4.784 1.00 95.81 83 LEU A O 1
ATOM 627 N N . SER A 1 84 ? 15.003 -6.335 -5.346 1.00 94.94 84 SER A N 1
ATOM 628 C CA . SER A 1 84 ? 15.254 -6.292 -6.784 1.00 94.94 84 SER A CA 1
ATOM 629 C C . SER A 1 84 ? 16.226 -5.162 -7.127 1.00 94.94 84 SER A C 1
ATOM 631 O O . SER A 1 84 ? 16.154 -4.081 -6.542 1.00 94.94 84 SER A O 1
ATOM 633 N N . SER A 1 85 ? 17.098 -5.389 -8.110 1.00 92.88 85 SER A N 1
ATOM 634 C CA . SER A 1 85 ? 17.975 -4.355 -8.677 1.00 92.88 85 SER A CA 1
ATOM 635 C C . SER A 1 85 ? 17.236 -3.382 -9.601 1.00 92.88 85 SER A C 1
ATOM 637 O O . SER A 1 85 ? 17.767 -2.328 -9.936 1.00 92.88 85 SER A O 1
ATOM 639 N N . THR A 1 86 ? 16.014 -3.725 -10.011 1.00 93.62 86 THR A N 1
ATOM 640 C CA . THR A 1 86 ? 15.163 -2.928 -10.904 1.00 93.62 86 THR A CA 1
ATOM 641 C C . THR A 1 86 ? 13.754 -2.778 -10.340 1.00 93.62 86 THR A C 1
ATOM 643 O O . THR A 1 86 ? 13.317 -3.579 -9.507 1.00 93.62 86 THR A O 1
ATOM 646 N N . TYR A 1 87 ? 13.037 -1.749 -10.795 1.00 94.81 87 TYR A N 1
ATOM 647 C CA . TYR A 1 87 ? 11.621 -1.588 -10.489 1.00 94.81 87 TYR A CA 1
ATOM 648 C C . TYR A 1 87 ? 10.821 -2.700 -11.171 1.00 94.81 87 TYR A C 1
ATOM 650 O O . TYR A 1 87 ? 11.014 -2.959 -12.355 1.00 94.81 87 TYR A O 1
ATOM 658 N N . THR A 1 88 ? 9.934 -3.367 -10.433 1.00 96.12 88 THR A N 1
ATOM 659 C CA . THR A 1 88 ? 9.191 -4.527 -10.946 1.00 96.12 88 THR A CA 1
ATOM 660 C C . THR A 1 88 ? 7.700 -4.391 -10.692 1.00 96.12 88 THR A C 1
ATOM 662 O O . THR A 1 88 ? 7.285 -3.793 -9.696 1.00 96.12 88 THR A O 1
ATOM 665 N N . LYS A 1 89 ? 6.900 -5.061 -11.530 1.00 97.56 89 LYS A N 1
ATOM 666 C CA . LYS A 1 89 ? 5.450 -5.211 -11.351 1.00 97.56 89 LYS A CA 1
ATOM 667 C C . LYS A 1 89 ? 5.073 -5.661 -9.935 1.00 97.56 89 LYS A C 1
ATOM 669 O O . LYS A 1 89 ? 4.139 -5.135 -9.334 1.00 97.56 89 LYS A O 1
ATOM 674 N N . ALA A 1 90 ? 5.816 -6.621 -9.384 1.00 97.75 90 ALA A N 1
ATOM 675 C CA . ALA A 1 90 ? 5.551 -7.147 -8.050 1.00 97.75 90 ALA A CA 1
ATOM 676 C C . ALA A 1 90 ? 5.844 -6.120 -6.946 1.00 97.75 90 ALA A C 1
ATOM 678 O O . ALA A 1 90 ? 5.074 -6.018 -5.994 1.00 97.75 90 ALA A O 1
ATOM 679 N N . PHE A 1 91 ? 6.913 -5.328 -7.082 1.00 97.88 91 PHE A N 1
ATOM 680 C CA . PHE A 1 91 ? 7.210 -4.276 -6.112 1.00 97.88 91 PHE A CA 1
ATOM 681 C C . PHE A 1 91 ? 6.178 -3.144 -6.164 1.00 97.88 91 PHE A C 1
ATOM 683 O O . PHE A 1 91 ? 5.711 -2.698 -5.119 1.00 97.88 91 PHE A O 1
ATOM 690 N N . GLU A 1 92 ? 5.741 -2.754 -7.364 1.00 98.00 92 GLU A N 1
ATOM 691 C CA . GLU A 1 92 ? 4.633 -1.811 -7.546 1.00 98.00 92 GLU A CA 1
ATOM 692 C C . GLU A 1 92 ? 3.352 -2.275 -6.841 1.00 98.00 92 GLU A C 1
ATOM 694 O O . GLU A 1 92 ? 2.687 -1.484 -6.171 1.00 98.00 92 GLU A O 1
ATOM 699 N N . ALA A 1 93 ? 3.028 -3.568 -6.935 1.00 98.44 93 ALA A N 1
ATOM 700 C CA . ALA A 1 93 ? 1.873 -4.136 -6.251 1.00 98.44 93 ALA A CA 1
ATOM 701 C C . ALA A 1 93 ? 1.994 -4.010 -4.720 1.00 98.44 93 ALA A C 1
ATOM 703 O O . ALA A 1 93 ? 1.007 -3.670 -4.068 1.00 98.44 93 ALA A O 1
ATOM 704 N N . CYS A 1 94 ? 3.188 -4.208 -4.142 1.00 98.38 94 CYS A N 1
ATOM 705 C CA . CYS A 1 94 ? 3.418 -3.998 -2.705 1.00 98.38 94 CYS A CA 1
ATOM 706 C C . CYS A 1 94 ? 3.150 -2.543 -2.291 1.00 98.38 94 CYS A C 1
ATOM 708 O O . CYS A 1 94 ? 2.493 -2.291 -1.279 1.00 98.38 94 CYS A O 1
ATOM 710 N N . ILE A 1 95 ? 3.640 -1.588 -3.089 1.00 98.25 95 ILE A N 1
ATOM 711 C CA . ILE A 1 95 ? 3.441 -0.152 -2.853 1.00 98.25 95 ILE A CA 1
ATOM 712 C C . ILE A 1 95 ? 1.949 0.187 -2.924 1.00 98.25 95 ILE A C 1
ATOM 714 O O . ILE A 1 95 ? 1.433 0.895 -2.058 1.00 98.25 95 ILE A O 1
ATOM 718 N N . ALA A 1 96 ? 1.237 -0.354 -3.917 1.00 98.38 96 ALA A N 1
ATOM 719 C CA . ALA A 1 96 ? -0.194 -0.118 -4.078 1.00 98.38 96 ALA A CA 1
ATOM 720 C C . ALA A 1 96 ? -0.991 -0.636 -2.878 1.00 98.38 96 ALA A C 1
ATOM 722 O O . ALA A 1 96 ? -1.890 0.044 -2.390 1.00 98.38 96 ALA A O 1
ATOM 723 N N . GLN A 1 97 ? -0.625 -1.804 -2.355 1.00 98.38 97 GLN A N 1
ATOM 724 C CA . GLN A 1 97 ? -1.275 -2.405 -1.193 1.00 98.38 97 GLN A CA 1
ATOM 725 C C . GLN A 1 97 ? -1.070 -1.588 0.088 1.00 98.38 97 GLN 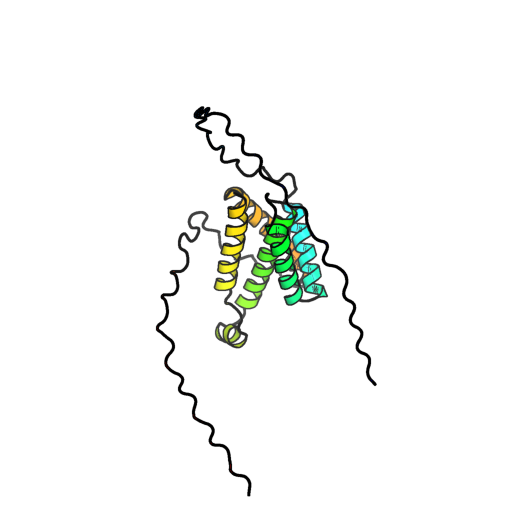A C 1
ATOM 727 O O . GLN A 1 97 ? -2.036 -1.353 0.808 1.00 98.38 97 GLN A O 1
ATOM 732 N N . ASP A 1 98 ? 0.146 -1.098 0.349 1.00 97.50 98 ASP A N 1
ATOM 733 C CA . ASP A 1 98 ? 0.427 -0.204 1.489 1.00 97.50 98 ASP A CA 1
ATOM 734 C C . ASP A 1 98 ? -0.369 1.099 1.399 1.00 97.50 98 ASP A C 1
ATOM 736 O O . ASP A 1 98 ? -0.972 1.541 2.381 1.00 97.50 98 ASP A O 1
ATOM 740 N N . TYR A 1 99 ? -0.434 1.684 0.201 1.00 96.94 99 TYR A N 1
ATOM 741 C CA . TYR A 1 99 ? -1.206 2.899 -0.027 1.00 96.94 99 TYR A CA 1
ATOM 742 C C . TYR A 1 99 ? -2.700 2.668 0.246 1.00 96.94 99 TYR A C 1
ATOM 744 O O . TYR A 1 99 ? -3.306 3.426 1.001 1.00 96.94 99 TYR A O 1
ATOM 752 N N . LEU A 1 100 ? -3.283 1.604 -0.320 1.00 97.50 100 LEU A N 1
ATOM 753 C CA . LEU A 1 100 ? -4.695 1.240 -0.155 1.00 97.50 100 LEU A CA 1
ATOM 754 C C . LEU A 1 100 ? -5.065 0.953 1.305 1.00 97.50 100 LEU A C 1
ATOM 756 O O . LEU A 1 100 ? -6.055 1.497 1.800 1.00 97.50 100 LEU A O 1
ATOM 760 N N . GLU A 1 101 ? -4.263 0.146 2.005 1.00 96.62 101 GLU A N 1
ATOM 761 C CA . GLU A 1 101 ? -4.495 -0.159 3.421 1.00 96.62 101 GLU A CA 1
ATOM 762 C C . GLU A 1 101 ? -4.411 1.111 4.272 1.00 96.62 101 GLU A C 1
ATOM 764 O O . GLU A 1 101 ? -5.271 1.362 5.119 1.00 96.62 101 GLU A O 1
ATOM 769 N N . THR A 1 102 ? -3.420 1.964 3.999 1.00 95.44 102 THR A N 1
ATOM 770 C CA . THR A 1 102 ? -3.276 3.243 4.697 1.00 95.44 102 THR A CA 1
ATOM 771 C C . THR A 1 102 ? -4.476 4.156 4.445 1.00 95.44 102 THR A C 1
ATOM 773 O O . THR A 1 102 ? -4.948 4.786 5.391 1.00 95.44 102 THR A O 1
ATOM 776 N N . GLN A 1 103 ? -5.017 4.217 3.219 1.00 94.06 103 GLN A N 1
ATOM 777 C CA . GLN A 1 103 ? -6.223 5.005 2.928 1.00 94.06 103 GLN A CA 1
ATOM 778 C C . GLN A 1 103 ? -7.398 4.568 3.815 1.00 94.06 103 GLN A C 1
ATOM 780 O O . GLN A 1 103 ? -8.044 5.398 4.459 1.00 94.06 103 GLN A O 1
ATOM 785 N N . ILE A 1 104 ? -7.664 3.259 3.878 1.00 94.38 104 ILE A N 1
ATOM 786 C CA . ILE A 1 104 ? -8.756 2.710 4.690 1.00 94.38 104 ILE A CA 1
ATOM 787 C C . ILE A 1 104 ? -8.521 2.978 6.171 1.00 94.38 104 ILE A C 1
ATOM 789 O O . ILE A 1 104 ? -9.441 3.426 6.861 1.00 94.38 104 ILE A O 1
ATOM 793 N N . LEU A 1 105 ? -7.300 2.774 6.661 1.00 93.38 105 LEU A N 1
ATOM 794 C CA . LEU A 1 105 ? -6.993 3.003 8.066 1.00 93.38 105 LEU A CA 1
ATOM 795 C C . LEU A 1 105 ? -7.148 4.480 8.447 1.00 93.38 105 LEU A C 1
ATOM 797 O O . LEU A 1 105 ? -7.759 4.786 9.468 1.00 93.38 105 LEU A O 1
ATOM 801 N N . THR A 1 106 ? -6.691 5.395 7.592 1.00 93.62 106 THR A N 1
ATOM 802 C CA . THR A 1 106 ? -6.895 6.843 7.737 1.00 93.62 106 THR A CA 1
ATOM 803 C C . THR A 1 106 ? -8.382 7.197 7.805 1.00 93.62 106 THR A C 1
ATOM 805 O O . THR A 1 106 ? -8.786 7.976 8.668 1.00 93.62 106 THR A O 1
ATOM 808 N N . LEU A 1 107 ? -9.224 6.590 6.963 1.00 92.06 107 LEU A N 1
ATOM 809 C CA . LEU A 1 107 ? -10.675 6.809 6.982 1.00 92.06 107 LEU A CA 1
ATOM 810 C C . LEU A 1 107 ? -11.347 6.257 8.244 1.00 92.06 107 LEU A C 1
ATOM 812 O O . LEU A 1 107 ? -12.301 6.850 8.748 1.00 92.06 107 LEU A O 1
ATOM 816 N N . ILE A 1 108 ? -10.899 5.108 8.746 1.00 91.69 108 ILE A N 1
ATOM 817 C CA . ILE A 1 108 ? -11.443 4.511 9.972 1.00 91.69 108 ILE A CA 1
ATOM 818 C C . ILE A 1 108 ? -11.010 5.341 11.182 1.00 91.69 108 ILE A C 1
ATOM 820 O O . ILE A 1 108 ? -11.855 5.777 11.962 1.00 91.69 108 ILE A O 1
ATOM 824 N N . TYR A 1 109 ? -9.714 5.621 11.316 1.00 93.62 109 TYR A N 1
ATOM 825 C CA . TYR A 1 109 ? -9.163 6.357 12.455 1.00 93.62 109 TYR A CA 1
ATOM 826 C C . TYR A 1 109 ? -9.575 7.825 12.459 1.00 93.62 109 TYR A C 1
ATOM 828 O O . TYR A 1 109 ? -9.733 8.402 13.530 1.00 93.62 109 TYR A O 1
ATOM 836 N N . GLY A 1 110 ? -9.847 8.415 11.292 1.00 93.62 110 GLY A N 1
ATOM 837 C CA . GLY A 1 110 ? -10.397 9.766 11.181 1.00 93.62 110 GLY A CA 1
ATOM 838 C C . GLY A 1 110 ? -11.790 9.934 11.796 1.00 93.62 110 GLY A C 1
ATOM 839 O O . GLY A 1 110 ? -12.222 11.062 12.009 1.00 93.62 110 GLY A O 1
ATOM 840 N N . ARG A 1 111 ? -12.490 8.837 12.112 1.00 93.12 111 ARG A N 1
ATOM 841 C CA . ARG A 1 111 ? -13.785 8.861 12.814 1.00 93.12 111 ARG A CA 1
ATOM 842 C C . ARG A 1 111 ? -13.654 8.747 14.334 1.00 93.12 111 ARG A C 1
ATOM 844 O O . ARG A 1 111 ? -14.657 8.865 15.033 1.00 93.12 111 ARG A O 1
ATOM 851 N N . LEU A 1 112 ? -12.453 8.488 14.850 1.00 93.19 112 LEU A N 1
ATOM 852 C CA . LEU A 1 112 ? -12.193 8.333 16.279 1.00 93.19 112 LEU A CA 1
ATOM 853 C C . LEU A 1 112 ? -11.669 9.643 16.872 1.00 93.19 112 LEU A C 1
ATOM 855 O O . LEU A 1 112 ? -10.944 10.394 16.221 1.00 93.19 112 LEU A O 1
ATOM 859 N N . SER A 1 113 ? -12.003 9.910 18.137 1.00 95.12 113 SER A N 1
ATOM 860 C CA . SER A 1 113 ? -11.413 11.043 18.8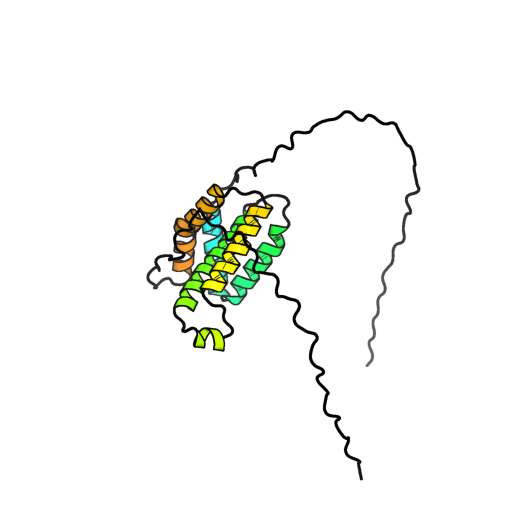51 1.00 95.12 113 SER A CA 1
ATOM 861 C C . SER A 1 113 ? -9.921 10.802 19.135 1.00 95.12 113 SER A C 1
ATOM 863 O O . SER A 1 113 ? -9.517 9.646 19.323 1.00 95.12 113 SER A O 1
ATOM 865 N N . PRO A 1 114 ? -9.097 11.863 19.254 1.00 94.81 114 PRO A N 1
ATOM 866 C CA . PRO A 1 114 ? -7.680 11.727 19.600 1.00 94.81 114 PRO A CA 1
ATOM 867 C C . PRO A 1 114 ? -7.436 10.930 20.889 1.00 94.81 114 PRO A C 1
ATOM 869 O O . PRO A 1 114 ? -6.544 10.084 20.931 1.00 94.81 114 PRO A O 1
ATOM 872 N N . ASP A 1 115 ? -8.272 11.121 21.915 1.00 96.62 115 ASP A N 1
ATOM 873 C CA . ASP A 1 115 ? -8.172 10.369 23.172 1.00 96.62 115 ASP A CA 1
ATOM 874 C C . ASP A 1 115 ? -8.442 8.875 22.984 1.00 96.62 115 ASP A C 1
ATOM 876 O O . ASP A 1 115 ? -7.805 8.039 23.623 1.00 96.62 115 ASP A O 1
ATOM 880 N N . THR A 1 116 ? -9.371 8.520 22.093 1.00 97.00 116 THR A N 1
ATOM 881 C CA . THR A 1 116 ? -9.660 7.116 21.776 1.00 97.00 116 THR A CA 1
ATOM 882 C C . THR A 1 116 ? -8.470 6.471 21.078 1.00 97.00 116 THR A C 1
ATOM 884 O O . THR A 1 116 ? -8.037 5.400 21.499 1.00 97.00 116 THR A O 1
ATOM 887 N N . LEU A 1 117 ? -7.889 7.151 20.084 1.00 95.31 117 LEU A N 1
ATOM 888 C CA . LEU A 1 117 ? -6.678 6.687 19.404 1.00 95.31 117 LEU A CA 1
ATOM 889 C C . LEU A 1 117 ? -5.522 6.500 20.393 1.00 95.31 117 LEU A C 1
ATOM 891 O O . LEU A 1 117 ? -4.890 5.445 20.402 1.00 95.31 117 LEU A O 1
ATOM 895 N N . LYS A 1 118 ? -5.311 7.468 21.296 1.00 96.19 118 LYS A N 1
ATOM 896 C CA . LYS A 1 118 ? -4.284 7.391 22.342 1.00 96.19 118 LYS A CA 1
ATOM 897 C C . LYS A 1 118 ? -4.491 6.189 23.265 1.00 96.19 118 LYS A C 1
ATOM 899 O O . LYS A 1 118 ? -3.539 5.456 23.513 1.00 96.19 118 LYS A O 1
ATOM 904 N N . ARG A 1 119 ? -5.718 5.952 23.745 1.00 97.19 119 ARG A N 1
ATOM 905 C CA . ARG A 1 119 ? -6.038 4.785 24.594 1.00 97.19 119 ARG A CA 1
ATOM 906 C C . ARG A 1 119 ? -5.808 3.453 23.881 1.00 97.19 119 ARG A C 1
ATOM 908 O O . ARG A 1 119 ? -5.455 2.479 24.532 1.00 97.19 119 ARG A O 1
ATOM 915 N N . MET A 1 120 ? -6.002 3.415 22.565 1.00 94.81 120 MET A N 1
ATOM 916 C CA . MET A 1 120 ? -5.766 2.229 21.737 1.00 94.81 120 MET A CA 1
ATOM 917 C C . MET A 1 120 ? -4.297 2.054 21.325 1.00 94.81 120 MET A C 1
ATOM 919 O O . MET A 1 120 ? -3.967 1.047 20.705 1.00 94.81 120 MET A O 1
ATOM 923 N N . GLY A 1 121 ? -3.427 3.032 21.602 1.00 95.00 121 GLY A N 1
ATOM 924 C CA . GLY A 1 121 ? -2.069 3.059 21.053 1.00 95.00 121 GLY A CA 1
ATOM 925 C C . GLY A 1 121 ? -2.040 3.176 19.523 1.00 95.00 121 GLY A C 1
ATOM 926 O O . GLY A 1 121 ? -1.070 2.766 18.890 1.00 95.00 121 GLY A O 1
ATOM 927 N N . ALA A 1 122 ? -3.109 3.696 18.915 1.00 94.38 122 ALA A N 1
ATOM 928 C CA . ALA A 1 122 ? -3.237 3.835 17.472 1.00 94.38 122 ALA A CA 1
ATOM 929 C C . ALA A 1 122 ?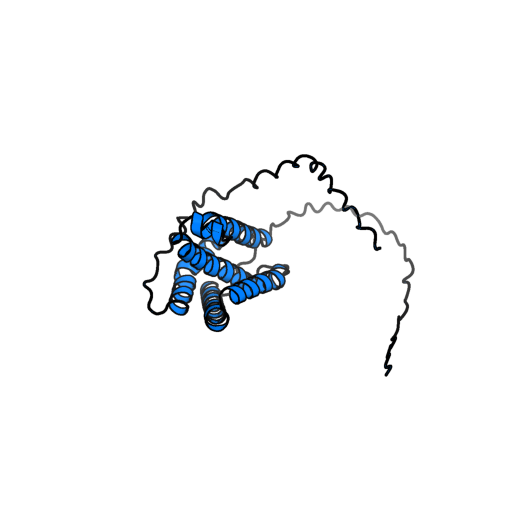 -2.611 5.157 16.983 1.00 94.38 122 ALA A C 1
ATOM 931 O O . ALA A 1 122 ? -2.769 6.191 17.640 1.00 94.38 122 ALA A O 1
ATOM 932 N N . PRO A 1 123 ? -1.930 5.167 15.821 1.00 94.06 123 PRO A N 1
ATOM 933 C CA . PRO A 1 123 ? -1.433 6.399 15.216 1.00 94.06 123 PRO A CA 1
ATOM 934 C C . PRO A 1 123 ? -2.582 7.317 14.783 1.00 94.06 123 PRO A C 1
ATOM 936 O O . PRO A 1 123 ? -3.680 6.865 14.457 1.00 94.06 123 PRO A O 1
ATOM 939 N N . THR A 1 124 ? -2.313 8.620 14.716 1.00 94.50 124 THR A N 1
ATOM 940 C CA . THR A 1 124 ? -3.261 9.564 14.116 1.00 94.50 124 THR A CA 1
ATOM 941 C C . THR A 1 124 ? -3.320 9.384 12.593 1.00 94.50 124 THR A C 1
ATOM 943 O O . THR A 1 124 ? -2.339 8.941 11.985 1.00 94.50 124 THR A O 1
ATOM 946 N N . PRO A 1 125 ? -4.425 9.779 11.935 1.00 93.81 125 PRO A N 1
ATOM 947 C CA . PRO A 1 125 ? -4.525 9.775 10.471 1.00 93.81 125 PRO A CA 1
ATOM 948 C C . PRO A 1 125 ? -3.387 10.533 9.766 1.00 93.81 125 PRO A C 1
ATOM 950 O O . PRO A 1 125 ? -2.913 10.121 8.705 1.00 93.81 125 PRO A O 1
ATOM 953 N N . GLN A 1 126 ? -2.902 11.621 10.375 1.00 92.94 126 GLN A N 1
ATOM 954 C CA . GLN A 1 126 ? -1.780 12.406 9.856 1.00 92.94 126 GLN A CA 1
ATOM 955 C C . GLN A 1 126 ? -0.471 11.616 9.915 1.00 92.94 126 GLN A C 1
ATOM 957 O O . GLN A 1 126 ? 0.266 11.611 8.934 1.00 92.94 126 GLN A O 1
ATOM 962 N N . VAL A 1 127 ? -0.205 10.914 11.024 1.00 94.62 127 VAL A N 1
ATOM 963 C CA . VAL A 1 127 ? 0.982 10.053 11.169 1.00 94.62 127 VAL A CA 1
ATOM 964 C C . VAL A 1 127 ? 0.927 8.872 10.201 1.00 94.62 127 VAL A C 1
ATOM 966 O O . VAL A 1 127 ? 1.933 8.530 9.583 1.00 94.62 127 VAL A O 1
ATOM 969 N N . LEU A 1 128 ? -0.246 8.264 10.011 1.00 92.81 128 LEU A N 1
ATOM 970 C CA . LEU A 1 128 ? -0.429 7.202 9.017 1.00 92.81 128 LEU A CA 1
ATOM 971 C C . LEU A 1 128 ? -0.086 7.686 7.610 1.00 92.81 128 LEU A C 1
ATOM 973 O O . LEU A 1 128 ? 0.746 7.091 6.926 1.00 92.81 128 LEU A O 1
ATOM 977 N N . THR A 1 129 ? -0.685 8.803 7.206 1.00 91.19 129 THR A N 1
ATOM 978 C CA . THR A 1 129 ? -0.478 9.367 5.872 1.00 91.19 129 THR A CA 1
ATOM 979 C C . THR A 1 129 ? 0.972 9.800 5.661 1.00 91.19 129 THR A C 1
ATOM 981 O O . THR A 1 129 ? 1.558 9.466 4.635 1.00 91.19 129 THR A O 1
ATOM 984 N N . SER A 1 130 ? 1.586 10.499 6.622 1.00 92.25 130 SER A N 1
ATOM 985 C CA . SER A 1 130 ? 2.961 10.991 6.475 1.00 92.25 130 SER A CA 1
ATOM 986 C C . SER A 1 130 ? 3.982 9.854 6.408 1.00 92.25 130 SER A C 1
ATOM 988 O O . SER A 1 130 ? 4.848 9.858 5.533 1.00 92.25 130 SER A O 1
ATOM 990 N N . THR A 1 131 ? 3.848 8.842 7.270 1.00 93.50 131 THR A N 1
ATOM 991 C CA . THR A 1 131 ? 4.763 7.692 7.278 1.00 93.50 131 THR A CA 1
ATOM 992 C C . THR A 1 131 ? 4.619 6.840 6.021 1.00 93.50 131 THR A C 1
ATOM 994 O O . THR A 1 131 ? 5.627 6.394 5.473 1.00 93.50 131 THR A O 1
ATOM 997 N N . MET A 1 132 ? 3.396 6.647 5.520 1.00 94.25 132 MET A N 1
ATOM 998 C CA . MET A 1 132 ? 3.168 5.975 4.241 1.00 94.25 132 MET A CA 1
ATOM 999 C C . MET A 1 132 ? 3.776 6.766 3.083 1.00 94.25 132 MET A C 1
ATOM 1001 O O . MET A 1 132 ? 4.530 6.196 2.301 1.00 94.25 132 MET A O 1
ATOM 1005 N N . LEU A 1 133 ? 3.538 8.080 2.995 1.00 90.56 133 LEU A N 1
ATOM 1006 C CA . LEU A 1 133 ? 4.101 8.906 1.922 1.00 90.56 133 LEU A CA 1
ATOM 1007 C C . LEU A 1 133 ? 5.632 8.864 1.906 1.00 90.56 133 LEU A C 1
ATOM 1009 O O . LEU A 1 133 ? 6.225 8.821 0.829 1.00 90.56 133 LEU A O 1
ATOM 1013 N N . GLN A 1 134 ? 6.268 8.819 3.079 1.00 93.50 134 GLN A N 1
ATOM 1014 C CA . GLN A 1 134 ? 7.712 8.638 3.188 1.00 93.50 134 GLN A CA 1
ATOM 1015 C C . GLN A 1 134 ? 8.160 7.272 2.647 1.00 93.50 134 GLN A C 1
ATOM 1017 O O . GLN A 1 134 ? 9.106 7.226 1.863 1.00 93.50 134 GLN A O 1
ATOM 1022 N N . ARG A 1 135 ? 7.486 6.171 3.020 1.00 92.94 135 ARG A N 1
ATOM 1023 C CA . ARG A 1 135 ? 7.805 4.817 2.519 1.00 92.94 135 ARG A CA 1
ATOM 1024 C C . ARG A 1 135 ? 7.602 4.693 1.011 1.00 92.94 135 ARG A C 1
ATOM 1026 O O . ARG A 1 135 ? 8.452 4.144 0.316 1.00 92.94 135 ARG A O 1
ATOM 1033 N N . VAL A 1 136 ? 6.493 5.212 0.497 1.00 91.75 136 VAL A N 1
ATOM 1034 C CA . VAL A 1 136 ? 6.172 5.184 -0.935 1.00 91.75 136 VAL A CA 1
ATOM 1035 C C . VAL A 1 136 ? 7.169 6.041 -1.714 1.00 91.75 136 VAL A C 1
ATOM 1037 O O . VAL A 1 136 ? 7.730 5.588 -2.709 1.00 91.75 136 VAL A O 1
ATOM 1040 N N . GLY A 1 137 ? 7.451 7.254 -1.232 1.00 91.31 137 GLY A N 1
ATOM 1041 C CA . GLY A 1 137 ? 8.426 8.154 -1.842 1.00 91.31 137 GLY A CA 1
ATOM 1042 C C . GLY A 1 137 ? 9.833 7.560 -1.886 1.00 91.31 137 GLY A C 1
ATOM 1043 O O . GLY A 1 137 ? 10.471 7.597 -2.937 1.00 91.31 137 GLY A O 1
ATOM 1044 N N . SER A 1 138 ? 10.305 6.958 -0.788 1.00 93.62 138 SER A N 1
ATOM 1045 C CA . SER A 1 138 ? 11.620 6.306 -0.759 1.00 93.62 138 SER A CA 1
ATOM 1046 C C . SER A 1 138 ? 11.682 5.076 -1.663 1.00 93.62 138 SER A C 1
ATOM 1048 O O . SER A 1 138 ? 12.695 4.862 -2.324 1.00 93.62 138 SER A O 1
ATOM 1050 N N . SER A 1 139 ? 10.588 4.316 -1.754 1.00 94.12 139 SER A N 1
ATOM 1051 C CA . SER A 1 139 ? 10.483 3.150 -2.636 1.00 94.12 139 SER A CA 1
ATOM 1052 C C . SER A 1 139 ? 10.618 3.541 -4.105 1.00 94.12 139 SER A C 1
ATOM 1054 O O . SER A 1 139 ? 11.371 2.909 -4.836 1.00 94.12 139 SER A O 1
ATOM 1056 N N . PHE A 1 140 ? 9.957 4.613 -4.541 1.00 95.00 140 PHE A N 1
ATOM 1057 C CA . PHE A 1 140 ? 10.105 5.116 -5.909 1.00 95.00 140 PHE A CA 1
ATOM 1058 C C . PHE A 1 140 ? 11.478 5.745 -6.169 1.00 95.00 140 PHE A C 1
ATOM 1060 O O . PHE A 1 140 ? 12.070 5.511 -7.225 1.00 95.00 140 PHE A O 1
ATOM 1067 N N . ALA A 1 141 ? 12.011 6.492 -5.198 1.00 94.06 141 ALA A N 1
ATOM 1068 C CA . ALA A 1 141 ? 13.328 7.114 -5.301 1.00 94.06 141 ALA A CA 1
ATOM 1069 C C . ALA A 1 141 ? 14.452 6.076 -5.444 1.00 94.06 141 ALA A C 1
ATOM 1071 O O . ALA A 1 141 ? 15.352 6.275 -6.256 1.00 94.06 141 ALA A O 1
ATOM 1072 N N . GLN A 1 142 ? 14.371 4.945 -4.729 1.00 94.00 142 GLN A N 1
ATOM 1073 C CA . GLN A 1 142 ? 15.333 3.839 -4.834 1.00 94.00 142 GLN A CA 1
ATOM 1074 C C . GLN A 1 142 ? 15.516 3.357 -6.283 1.00 94.00 142 GLN A C 1
ATOM 1076 O O . GLN A 1 142 ? 16.612 2.949 -6.663 1.00 94.00 142 GLN A O 1
ATOM 1081 N N . TYR A 1 143 ? 14.457 3.420 -7.089 1.00 94.19 143 TYR A N 1
ATOM 1082 C CA . TYR A 1 143 ? 14.456 2.951 -8.470 1.00 94.19 143 TYR A CA 1
ATOM 1083 C C . TYR A 1 143 ? 14.420 4.075 -9.507 1.00 94.19 143 TYR A C 1
ATOM 1085 O O . TYR A 1 143 ? 14.183 3.797 -10.678 1.00 94.19 143 TYR A O 1
ATOM 1093 N N . ASN A 1 144 ? 14.663 5.327 -9.107 1.00 93.44 144 ASN A N 1
ATOM 1094 C CA . ASN A 1 144 ? 14.644 6.495 -9.996 1.00 93.44 144 ASN A CA 1
ATOM 1095 C C . ASN A 1 144 ? 13.335 6.643 -10.796 1.00 93.44 144 ASN A C 1
ATOM 1097 O O . ASN A 1 144 ? 13.346 7.074 -11.951 1.00 93.44 144 ASN A O 1
ATOM 1101 N N . VAL A 1 145 ? 12.198 6.279 -10.197 1.00 91.88 145 VAL A N 1
ATOM 1102 C CA . VAL A 1 145 ? 10.885 6.505 -10.812 1.00 91.88 145 VAL A CA 1
ATOM 1103 C C . VAL A 1 145 ? 10.566 8.002 -10.779 1.00 91.88 145 VAL A C 1
ATOM 1105 O O . VAL A 1 145 ? 10.690 8.646 -9.736 1.00 91.88 145 VAL A O 1
ATOM 1108 N N . SER A 1 146 ? 10.173 8.565 -11.925 1.00 91.25 146 SER A N 1
ATOM 1109 C CA . SER A 1 146 ? 9.916 10.002 -12.057 1.00 91.25 146 SER A CA 1
ATOM 1110 C C . SER A 1 146 ? 8.692 10.452 -11.255 1.00 91.25 146 SER A C 1
ATOM 1112 O O . SER A 1 146 ? 7.781 9.669 -10.975 1.00 91.25 146 SER A O 1
ATOM 1114 N N . LYS A 1 147 ? 8.641 11.740 -10.898 1.00 90.81 147 LYS A N 1
ATOM 1115 C CA . LYS A 1 147 ? 7.525 12.308 -10.124 1.00 90.81 147 LYS A CA 1
ATOM 1116 C C . LYS A 1 147 ? 6.200 12.204 -10.874 1.00 90.81 147 LYS A C 1
ATOM 1118 O O . LYS A 1 147 ? 5.170 11.952 -10.255 1.00 90.81 147 LYS A O 1
ATOM 1123 N N . GLU A 1 148 ? 6.242 12.362 -12.191 1.00 91.12 148 GLU A N 1
ATOM 1124 C CA . GLU A 1 148 ? 5.095 12.257 -13.090 1.00 91.12 148 GLU A CA 1
ATOM 1125 C C . GLU A 1 148 ? 4.512 10.843 -13.026 1.00 91.12 148 GLU A C 1
ATOM 1127 O O . GLU A 1 148 ? 3.310 10.679 -12.834 1.00 91.12 148 GLU A O 1
ATOM 1132 N N . ARG A 1 149 ? 5.375 9.818 -13.049 1.00 89.88 149 ARG A N 1
ATOM 1133 C CA . ARG A 1 149 ? 4.951 8.419 -12.926 1.00 89.88 149 ARG A CA 1
ATOM 1134 C C . ARG A 1 149 ? 4.414 8.098 -11.533 1.00 89.88 149 ARG A C 1
ATOM 1136 O O . ARG A 1 149 ? 3.454 7.347 -11.406 1.00 89.88 149 ARG A O 1
ATOM 1143 N N . VAL A 1 150 ? 4.976 8.689 -10.477 1.00 92.38 150 VAL A N 1
ATOM 1144 C CA . VAL A 1 150 ? 4.405 8.567 -9.122 1.00 92.38 150 VAL A CA 1
ATOM 1145 C C . VAL A 1 150 ? 3.016 9.212 -9.044 1.00 92.38 150 VAL A C 1
ATOM 1147 O O . VAL A 1 150 ? 2.132 8.682 -8.369 1.00 92.38 150 VAL A O 1
ATOM 1150 N N . ALA A 1 151 ? 2.802 10.346 -9.715 1.00 92.25 151 ALA A N 1
ATOM 1151 C CA . ALA A 1 151 ? 1.495 10.995 -9.776 1.00 92.25 151 ALA A CA 1
ATOM 1152 C C . ALA A 1 151 ? 0.475 10.145 -10.551 1.00 92.25 151 ALA A C 1
ATOM 1154 O O . ALA A 1 151 ? -0.646 9.961 -10.078 1.00 92.25 151 ALA A O 1
ATOM 1155 N N . GLU A 1 152 ? 0.876 9.564 -11.682 1.00 93.06 152 GLU A N 1
ATOM 1156 C CA . GLU A 1 152 ? 0.048 8.636 -12.457 1.00 93.06 152 GLU A CA 1
ATOM 1157 C C . GLU A 1 152 ? -0.288 7.364 -11.671 1.00 93.06 152 GLU A C 1
ATOM 1159 O O . GLU A 1 152 ? -1.444 6.952 -11.621 1.00 93.06 152 GLU A O 1
ATOM 1164 N N . PHE A 1 153 ? 0.686 6.784 -10.969 1.00 94.62 153 PHE A N 1
ATOM 1165 C CA . PHE A 1 153 ? 0.460 5.656 -10.070 1.00 94.62 153 PHE A CA 1
ATOM 1166 C C . PHE A 1 153 ? -0.606 5.972 -9.012 1.00 94.62 153 PHE A C 1
ATOM 1168 O O . PHE A 1 153 ? -1.538 5.191 -8.827 1.00 94.62 153 PHE A O 1
ATOM 1175 N N . LYS A 1 154 ? -0.515 7.134 -8.348 1.00 93.62 154 LYS A N 1
ATOM 1176 C CA . LYS A 1 154 ? -1.522 7.573 -7.365 1.00 93.62 154 LYS A CA 1
ATOM 1177 C C . LYS A 1 154 ? -2.899 7.735 -8.003 1.00 93.62 154 LYS A C 1
ATOM 1179 O O . LYS A 1 154 ? -3.875 7.224 -7.465 1.00 93.62 154 LYS A O 1
ATOM 1184 N N . LYS A 1 155 ? -2.964 8.365 -9.179 1.00 94.19 155 LYS A N 1
ATOM 1185 C CA . LYS A 1 155 ? -4.206 8.500 -9.946 1.00 94.19 155 LYS A CA 1
ATOM 1186 C C . LYS A 1 155 ? -4.822 7.132 -10.258 1.00 94.19 155 LYS A C 1
ATOM 1188 O O . LYS A 1 155 ? -6.005 6.931 -10.009 1.00 94.19 155 LYS A O 1
ATOM 1193 N N . ASN A 1 156 ? -4.022 6.169 -10.716 1.00 95.56 156 ASN A N 1
ATOM 1194 C CA . ASN A 1 156 ? -4.482 4.806 -10.983 1.00 95.56 156 ASN A CA 1
ATOM 1195 C C . ASN A 1 156 ? -4.972 4.098 -9.710 1.00 95.56 156 ASN A C 1
ATOM 1197 O O . ASN A 1 156 ? -5.945 3.344 -9.758 1.00 95.56 156 ASN A O 1
ATOM 1201 N N . ILE A 1 157 ? -4.350 4.343 -8.553 1.00 96.12 157 ILE A N 1
ATOM 1202 C CA . ILE A 1 157 ? -4.893 3.864 -7.278 1.00 96.12 157 ILE A CA 1
ATOM 1203 C C . ILE A 1 157 ? -6.273 4.458 -7.028 1.00 96.12 157 ILE A C 1
ATOM 1205 O O . ILE A 1 157 ? -7.203 3.695 -6.780 1.00 96.12 157 ILE A O 1
ATOM 1209 N N . ASP A 1 158 ? -6.426 5.773 -7.105 1.00 92.62 158 ASP A N 1
ATOM 1210 C CA . ASP A 1 158 ? -7.678 6.434 -6.737 1.00 92.62 158 ASP A CA 1
ATOM 1211 C C . ASP A 1 158 ? -8.821 6.119 -7.718 1.00 92.62 158 ASP A C 1
ATOM 1213 O O . ASP A 1 158 ? -9.960 5.911 -7.300 1.00 92.62 158 ASP A O 1
ATOM 1217 N N . GLU A 1 159 ? -8.524 6.008 -9.015 1.00 94.62 159 GLU A N 1
ATOM 1218 C CA . GLU A 1 159 ? -9.517 5.726 -10.060 1.00 94.62 159 GLU A CA 1
ATOM 1219 C C . GLU A 1 159 ? -9.853 4.235 -10.197 1.00 94.62 159 GLU A C 1
ATOM 1221 O O . GLU A 1 159 ? -10.956 3.881 -10.626 1.00 94.62 159 GLU A O 1
ATOM 1226 N N . HIS A 1 160 ? -8.920 3.335 -9.870 1.00 95.81 160 HIS A N 1
ATOM 1227 C CA . HIS A 1 160 ? -9.067 1.910 -10.186 1.00 95.81 160 HIS A CA 1
ATOM 1228 C C . HIS A 1 160 ? -8.874 0.978 -8.995 1.00 95.81 160 HIS A C 1
ATOM 1230 O O . HIS A 1 160 ? -9.632 0.019 -8.846 1.00 95.81 160 HIS A O 1
ATOM 1236 N N . GLY A 1 161 ? -7.876 1.234 -8.152 1.00 96.69 161 GLY A N 1
ATOM 1237 C CA . GLY A 1 161 ? -7.563 0.380 -7.007 1.00 96.69 161 GLY A CA 1
ATOM 1238 C C . GLY A 1 161 ? -8.532 0.581 -5.846 1.00 96.69 161 GLY A C 1
ATOM 1239 O O . GLY A 1 161 ? -9.178 -0.364 -5.391 1.00 96.69 161 GLY A O 1
ATOM 1240 N N . PHE A 1 162 ? -8.657 1.819 -5.374 1.00 96.50 162 PHE A N 1
ATOM 1241 C CA . PHE A 1 162 ? -9.401 2.166 -4.171 1.00 96.50 162 PHE A CA 1
ATOM 1242 C C . PHE A 1 162 ? -10.899 1.843 -4.273 1.00 96.50 162 PHE A C 1
ATOM 1244 O O . PHE A 1 162 ? -11.411 1.211 -3.345 1.00 96.50 162 PHE A O 1
ATOM 1251 N N . PRO A 1 163 ? -11.610 2.149 -5.380 1.00 95.69 163 PRO A N 1
ATOM 1252 C CA . PRO A 1 163 ? -13.017 1.777 -5.517 1.00 95.69 163 PRO A CA 1
ATOM 1253 C C . PRO A 1 163 ? -13.246 0.264 -5.410 1.00 95.69 163 PRO A C 1
ATOM 1255 O O . PRO A 1 163 ? -14.189 -0.171 -4.744 1.00 95.69 163 PRO A O 1
ATOM 1258 N N . LEU A 1 164 ? -12.371 -0.547 -6.020 1.00 96.56 164 LEU A N 1
ATOM 1259 C CA . LEU A 1 164 ? -12.444 -2.008 -5.939 1.00 96.56 164 LEU A CA 1
ATOM 1260 C C . LEU A 1 164 ? -12.132 -2.509 -4.530 1.00 96.56 164 LEU A C 1
ATOM 1262 O O . LEU A 1 164 ? -12.888 -3.318 -3.989 1.00 96.56 164 LEU A O 1
ATOM 1266 N N . PHE A 1 165 ? -11.051 -2.014 -3.926 1.00 97.50 165 PHE A N 1
ATOM 1267 C CA . PHE A 1 165 ? -10.640 -2.373 -2.572 1.00 97.50 165 PHE A CA 1
ATOM 1268 C C . PHE A 1 165 ? -11.750 -2.074 -1.559 1.00 97.50 165 PHE A C 1
ATOM 1270 O O . PHE A 1 165 ? -12.195 -2.966 -0.833 1.00 97.50 165 PHE A O 1
ATOM 1277 N N . PHE A 1 166 ? -12.268 -0.843 -1.580 1.00 95.81 166 PHE A N 1
ATOM 1278 C CA . PHE A 1 166 ? -13.314 -0.383 -0.674 1.00 95.81 166 PHE A CA 1
ATOM 1279 C C . PHE A 1 166 ? -14.601 -1.189 -0.840 1.00 95.81 166 PHE A C 1
ATOM 1281 O O . PHE A 1 166 ? -15.112 -1.717 0.144 1.00 95.81 166 PHE A O 1
ATOM 1288 N N . LYS A 1 167 ? -15.113 -1.329 -2.072 1.00 95.50 167 LYS A N 1
ATOM 1289 C CA . LYS A 1 167 ? -16.349 -2.084 -2.332 1.00 95.50 167 LYS A CA 1
ATOM 1290 C C . LYS A 1 167 ? -16.208 -3.551 -1.934 1.00 95.50 167 LYS A C 1
ATOM 1292 O O . LYS A 1 167 ? -17.169 -4.159 -1.476 1.00 95.50 167 LYS A O 1
ATOM 1297 N N . THR A 1 168 ? -15.014 -4.120 -2.086 1.00 95.69 168 THR A N 1
ATOM 1298 C CA . THR A 1 168 ? -14.761 -5.494 -1.653 1.00 95.69 168 THR A CA 1
ATOM 1299 C C . THR A 1 168 ? -14.825 -5.595 -0.134 1.00 95.69 168 THR A C 1
ATOM 1301 O O . THR A 1 168 ? -15.490 -6.489 0.370 1.00 95.69 168 THR A O 1
ATOM 1304 N N . LEU A 1 169 ? -14.200 -4.690 0.622 1.00 94.88 169 LEU A N 1
ATOM 1305 C CA . LEU A 1 169 ? -14.231 -4.717 2.092 1.00 94.88 169 LEU A CA 1
ATOM 1306 C C . LEU A 1 169 ? -15.604 -4.358 2.677 1.00 94.88 169 LEU A C 1
ATOM 1308 O O . LEU A 1 169 ? -16.055 -5.004 3.621 1.00 94.88 169 LEU A O 1
ATOM 1312 N N . PHE A 1 170 ? -16.275 -3.369 2.092 1.00 93.50 170 PHE A N 1
ATOM 1313 C CA . PHE A 1 170 ? -17.501 -2.758 2.601 1.00 93.50 170 PHE A CA 1
ATOM 1314 C C . PHE A 1 170 ? -18.583 -2.719 1.504 1.00 93.50 170 PHE A C 1
ATOM 1316 O O . PHE A 1 170 ? -18.895 -1.645 0.988 1.00 93.50 170 PHE A O 1
ATOM 1323 N N . PRO A 1 171 ? -19.159 -3.874 1.124 1.00 91.69 171 PRO A N 1
ATOM 1324 C CA . PRO A 1 171 ? -20.050 -3.980 -0.037 1.00 91.69 171 PRO A CA 1
ATOM 1325 C C . PRO A 1 171 ? -21.297 -3.093 0.054 1.00 91.69 171 PRO A C 1
ATOM 1327 O O . PRO A 1 171 ? -21.750 -2.582 -0.969 1.00 91.69 171 PRO A O 1
ATOM 1330 N N . ASP A 1 172 ? -21.795 -2.860 1.269 1.00 93.56 172 ASP A N 1
ATOM 1331 C CA . ASP A 1 172 ? -23.019 -2.092 1.525 1.00 93.56 172 ASP A CA 1
ATOM 1332 C C . ASP A 1 172 ? -22.744 -0.640 1.956 1.00 93.56 172 ASP A C 1
ATOM 1334 O O . ASP A 1 172 ? -23.668 0.121 2.247 1.00 93.56 172 ASP A O 1
ATOM 1338 N N . ALA A 1 173 ? -21.473 -0.229 2.028 1.00 90.94 173 ALA A N 1
ATOM 1339 C CA . ALA A 1 173 ? -21.110 1.118 2.448 1.00 90.94 173 ALA A CA 1
ATOM 1340 C C . ALA A 1 173 ? -21.067 2.089 1.263 1.00 90.94 173 ALA A C 1
ATOM 1342 O O . ALA A 1 173 ? -20.596 1.772 0.169 1.00 90.94 173 ALA A O 1
ATOM 1343 N N . LYS A 1 174 ? -21.481 3.337 1.505 1.00 90.94 174 LYS A N 1
ATOM 1344 C CA . LYS A 1 174 ? -21.281 4.426 0.544 1.00 90.94 174 LYS A CA 1
ATOM 1345 C C . LYS A 1 174 ? -19.783 4.695 0.384 1.00 90.94 174 LYS A C 1
ATOM 1347 O O . LYS A 1 174 ? -19.091 4.902 1.382 1.00 90.94 174 LYS A O 1
ATOM 1352 N N . MET A 1 175 ? -19.309 4.733 -0.865 1.00 86.19 175 MET A N 1
ATOM 1353 C CA . MET A 1 175 ? -17.914 5.048 -1.173 1.00 86.19 175 MET A CA 1
ATOM 1354 C C . MET A 1 175 ? -17.542 6.413 -0.562 1.00 86.19 175 MET A C 1
ATOM 1356 O O . MET A 1 175 ? -18.232 7.406 -0.823 1.00 86.19 175 MET A O 1
ATOM 1360 N N . PRO A 1 176 ? -16.489 6.483 0.264 1.00 83.00 176 PRO A N 1
ATOM 1361 C CA . PRO A 1 176 ? -15.974 7.745 0.755 1.00 83.00 176 PRO A CA 1
ATOM 1362 C C . PRO A 1 176 ? -15.296 8.476 -0.402 1.00 83.00 176 PRO A C 1
ATOM 1364 O O . PRO A 1 176 ? -14.649 7.848 -1.235 1.00 83.00 176 PRO A O 1
ATOM 1367 N N . VAL A 1 177 ? -15.416 9.802 -0.439 1.00 67.88 177 VAL A N 1
ATOM 1368 C CA . VAL A 1 177 ? -14.572 10.615 -1.320 1.00 67.88 177 VAL A CA 1
ATOM 1369 C C . VAL A 1 177 ? -13.155 10.538 -0.748 1.00 67.88 177 VAL A C 1
ATOM 1371 O O . VAL A 1 177 ? -12.982 10.931 0.413 1.00 67.88 177 VAL A O 1
ATOM 1374 N N . PRO A 1 178 ? -12.159 10.011 -1.485 1.00 57.44 178 PRO A N 1
ATOM 1375 C CA . PRO A 1 178 ? -10.779 10.024 -1.025 1.00 57.44 178 PRO A CA 1
ATOM 1376 C C . PRO A 1 178 ? -10.380 11.478 -0.781 1.00 57.44 178 PRO A C 1
ATOM 1378 O O . PRO A 1 178 ? -10.344 12.289 -1.699 1.00 57.44 178 PRO A O 1
ATOM 1381 N N . ASN A 1 179 ? -10.160 11.831 0.482 1.00 53.78 179 ASN A N 1
ATOM 1382 C CA . ASN A 1 179 ? -9.716 13.162 0.884 1.00 53.78 179 ASN A CA 1
ATOM 1383 C C . ASN A 1 179 ? -8.286 13.062 1.424 1.00 53.78 179 ASN A C 1
ATOM 1385 O O . ASN A 1 179 ? -7.942 13.594 2.477 1.00 53.78 179 ASN A O 1
ATOM 1389 N N . LEU A 1 180 ? -7.452 12.304 0.714 1.00 54.91 180 LEU A N 1
ATOM 1390 C CA . LEU A 1 180 ? -6.018 12.525 0.740 1.00 54.91 180 LEU A CA 1
ATOM 1391 C C . LEU A 1 180 ? -5.841 13.711 -0.198 1.00 54.91 180 LEU A C 1
ATOM 1393 O O . LEU A 1 180 ? -5.936 13.534 -1.406 1.00 54.91 180 LEU A O 1
ATOM 1397 N N . GLY A 1 181 ? -5.786 14.918 0.373 1.00 41.53 181 GLY A N 1
ATOM 1398 C CA . GLY A 1 181 ? -5.858 16.181 -0.365 1.00 41.53 181 GLY A CA 1
ATOM 1399 C C . GLY A 1 181 ? -4.935 16.234 -1.587 1.00 41.53 181 GLY A C 1
ATOM 1400 O O . GLY A 1 181 ? -4.051 15.383 -1.726 1.00 41.53 181 GLY A O 1
ATOM 1401 N N . PRO A 1 182 ? -5.105 17.240 -2.469 1.00 36.41 182 PRO A N 1
ATOM 1402 C CA . PRO A 1 182 ? -4.241 17.384 -3.628 1.00 36.41 182 PRO A CA 1
ATOM 1403 C C . PRO A 1 182 ? -2.809 17.287 -3.127 1.00 36.41 182 PRO A C 1
ATOM 1405 O O . PRO A 1 182 ? -2.408 18.038 -2.234 1.00 36.41 182 PRO A O 1
ATOM 1408 N N . GLY A 1 183 ? -2.059 16.318 -3.651 1.00 42.31 183 GLY A N 1
ATOM 1409 C CA . GLY A 1 183 ? -0.621 16.409 -3.576 1.00 42.31 183 GLY A CA 1
ATOM 1410 C C . GLY A 1 183 ? -0.303 17.778 -4.146 1.00 42.31 183 GLY A C 1
ATOM 1411 O O . GLY A 1 183 ? -0.442 17.986 -5.348 1.00 42.31 183 GLY A O 1
ATOM 1412 N N . THR A 1 184 ? 0.044 18.732 -3.288 1.00 31.25 184 THR A N 1
ATOM 1413 C CA . THR A 1 184 ? 0.783 19.899 -3.717 1.00 31.25 184 THR A CA 1
ATOM 1414 C C . THR A 1 184 ? 2.058 19.313 -4.296 1.00 31.25 184 THR A C 1
ATOM 1416 O O . THR A 1 184 ? 3.006 18.984 -3.583 1.00 31.25 184 THR A O 1
ATOM 1419 N N . GLY A 1 185 ? 2.039 19.116 -5.615 1.00 38.97 185 GLY A N 1
ATOM 1420 C CA . GLY A 1 185 ? 3.162 18.668 -6.427 1.00 38.97 185 GLY A CA 1
ATOM 1421 C C . GLY A 1 185 ? 4.395 19.558 -6.275 1.00 38.97 185 GLY A C 1
ATOM 1422 O O . GLY A 1 185 ? 5.439 19.229 -6.820 1.00 38.97 185 GLY A O 1
ATOM 1423 N N . ASP A 1 186 ? 4.309 20.617 -5.468 1.00 32.97 186 ASP A N 1
ATOM 1424 C CA . ASP A 1 186 ? 5.356 21.601 -5.260 1.00 32.97 186 ASP A CA 1
ATOM 1425 C C . ASP A 1 186 ? 6.067 21.516 -3.904 1.00 32.97 186 ASP A C 1
ATOM 1427 O O . ASP A 1 186 ? 7.076 22.195 -3.731 1.00 32.97 186 ASP A O 1
ATOM 1431 N N . LYS A 1 187 ? 5.641 20.673 -2.947 1.00 31.16 187 LYS A N 1
ATOM 1432 C CA . LYS A 1 187 ? 6.431 20.439 -1.718 1.00 31.16 187 LYS A CA 1
ATOM 1433 C C . LYS A 1 187 ? 6.357 18.993 -1.230 1.00 31.16 187 LYS A C 1
ATOM 1435 O O . LYS A 1 187 ? 5.591 18.648 -0.336 1.00 31.16 187 LYS A O 1
ATOM 1440 N N . LEU A 1 188 ? 7.261 18.163 -1.754 1.00 35.12 188 LEU A N 1
ATOM 1441 C CA . LEU A 1 188 ? 7.843 17.090 -0.942 1.00 35.12 188 LEU A CA 1
ATOM 1442 C C . LEU A 1 188 ? 8.386 17.729 0.352 1.00 35.12 188 LEU A C 1
ATOM 1444 O O . LEU A 1 188 ? 9.023 18.782 0.251 1.00 35.12 188 LEU A O 1
ATOM 1448 N N . PRO A 1 189 ? 8.185 17.143 1.544 1.00 36.09 189 PRO A N 1
ATOM 1449 C CA . PRO A 1 189 ? 8.926 17.554 2.726 1.00 36.09 189 PRO A CA 1
ATOM 1450 C C . PRO A 1 189 ? 10.417 17.286 2.482 1.00 36.09 189 PRO A C 1
ATOM 1452 O O . PRO A 1 189 ? 10.911 16.178 2.676 1.00 36.09 189 PRO A O 1
ATOM 1455 N N . VAL A 1 190 ? 11.138 18.299 2.000 1.00 41.53 190 VAL A N 1
ATOM 1456 C CA . VAL A 1 190 ? 12.597 18.371 2.088 1.00 41.53 190 VAL A CA 1
ATOM 1457 C C . VAL A 1 190 ? 12.910 18.871 3.490 1.00 41.53 190 VAL A C 1
ATOM 1459 O O . VAL A 1 190 ? 13.301 20.010 3.681 1.00 41.53 190 VAL A O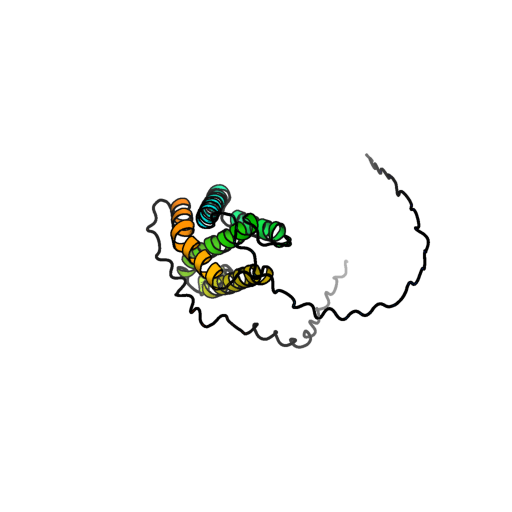 1
ATOM 1462 N N . GLU A 1 191 ? 12.653 18.032 4.482 1.00 32.28 191 GLU A N 1
ATOM 1463 C CA . GLU A 1 191 ? 13.436 18.029 5.709 1.00 32.28 191 GLU A CA 1
ATOM 1464 C C . GLU A 1 191 ? 13.190 16.691 6.410 1.00 32.28 191 GLU A C 1
ATOM 1466 O O . GLU A 1 191 ? 12.035 16.346 6.687 1.00 32.28 191 GLU A O 1
ATOM 1471 N N . PRO A 1 192 ? 14.243 15.896 6.677 1.00 37.50 192 PRO A N 1
ATOM 1472 C CA . PRO A 1 192 ? 14.147 14.860 7.689 1.00 37.50 192 PRO A CA 1
ATOM 1473 C C . PRO A 1 192 ? 13.633 15.512 8.980 1.00 37.50 192 PRO A C 1
ATOM 1475 O O . PRO A 1 192 ? 14.020 16.650 9.260 1.00 37.50 192 PRO A O 1
ATOM 1478 N N . PRO A 1 193 ? 12.802 14.831 9.791 1.00 43.16 193 PRO A N 1
ATOM 1479 C CA . PRO A 1 193 ? 12.565 15.300 11.149 1.00 43.16 193 PRO A CA 1
ATOM 1480 C C . PRO A 1 193 ? 13.933 15.574 11.794 1.00 43.16 193 PRO A C 1
ATOM 1482 O O . PRO A 1 193 ? 14.838 14.747 11.616 1.00 43.16 193 PRO A O 1
ATOM 1485 N N . PRO A 1 194 ? 14.127 16.724 12.473 1.00 37.31 194 PRO A N 1
ATOM 1486 C CA . PRO A 1 194 ? 15.393 17.008 13.124 1.00 37.31 194 PRO A CA 1
ATOM 1487 C C . PRO A 1 194 ? 15.735 15.803 13.990 1.00 37.31 194 PRO A C 1
ATOM 1489 O O . PRO A 1 194 ? 14.878 15.311 14.732 1.00 37.31 194 PRO A O 1
ATOM 1492 N N . ALA A 1 195 ? 16.958 15.293 13.822 1.00 40.75 195 ALA A N 1
ATOM 1493 C CA . ALA A 1 195 ? 17.476 14.226 14.656 1.00 40.75 195 ALA A CA 1
ATOM 1494 C C . ALA A 1 195 ? 17.135 14.576 16.105 1.00 40.75 195 ALA A C 1
ATOM 1496 O O . ALA A 1 195 ? 17.425 15.691 16.554 1.00 40.75 195 ALA A O 1
ATOM 1497 N N . ALA A 1 196 ? 16.460 13.653 16.796 1.00 39.34 196 ALA A N 1
ATOM 1498 C CA . ALA A 1 196 ? 16.286 13.764 18.230 1.00 39.34 196 ALA A CA 1
ATOM 1499 C C . ALA A 1 196 ? 17.663 14.100 18.808 1.00 39.34 196 ALA A C 1
ATOM 1501 O O . ALA A 1 196 ? 18.651 13.416 18.516 1.00 39.34 196 ALA A O 1
ATOM 1502 N N . LYS A 1 197 ? 17.741 15.224 19.525 1.00 40.00 197 LYS A N 1
ATOM 1503 C CA . LYS A 1 197 ? 18.945 15.575 20.273 1.00 40.00 197 LYS A CA 1
ATOM 1504 C C . LYS A 1 197 ? 19.289 14.360 21.144 1.00 40.00 197 LYS A C 1
ATOM 1506 O O . LYS A 1 197 ? 18.356 13.710 21.611 1.00 40.00 197 LYS A O 1
ATOM 1511 N N . PRO A 1 198 ? 20.573 14.019 21.335 1.00 41.69 198 PRO A N 1
ATOM 1512 C CA . PRO A 1 198 ? 20.940 13.008 22.313 1.00 41.69 198 PRO A CA 1
ATOM 1513 C C . PRO A 1 198 ? 20.361 13.448 23.656 1.00 41.69 198 PRO A C 1
ATOM 1515 O O . PRO A 1 198 ? 20.796 14.463 24.201 1.00 41.69 198 PRO A O 1
ATOM 1518 N N . ASP A 1 199 ? 19.318 12.756 24.108 1.00 53.38 199 ASP A N 1
ATOM 1519 C CA . ASP A 1 199 ? 18.753 12.969 25.428 1.00 53.38 199 ASP A CA 1
ATOM 1520 C C . ASP A 1 199 ? 19.847 12.688 26.463 1.00 53.38 199 ASP A C 1
ATOM 1522 O O . ASP A 1 199 ? 20.685 11.793 26.293 1.00 53.38 199 ASP A O 1
ATOM 1526 N N . ASP A 1 200 ? 19.842 13.520 27.498 1.00 51.06 200 ASP A N 1
ATOM 1527 C CA . ASP A 1 200 ? 20.703 13.474 28.670 1.00 51.06 200 ASP A CA 1
ATOM 1528 C C . ASP A 1 200 ? 20.921 12.044 29.209 1.00 51.06 200 ASP A C 1
ATOM 1530 O O . ASP A 1 200 ? 20.046 11.179 29.075 1.00 51.06 200 ASP A O 1
ATOM 1534 N N . PRO A 1 201 ? 22.078 11.765 29.844 1.00 47.03 201 PRO A N 1
ATOM 1535 C CA . PRO A 1 201 ? 22.347 10.453 30.418 1.00 47.03 201 PRO A CA 1
ATOM 1536 C C . PRO A 1 201 ? 21.220 10.043 31.381 1.00 47.03 201 PRO A C 1
ATOM 1538 O O . PRO A 1 201 ? 20.727 10.880 32.144 1.00 47.03 201 PRO A O 1
ATOM 1541 N N . PRO A 1 202 ? 20.799 8.764 31.365 1.00 43.00 202 PRO A N 1
ATOM 1542 C CA . PRO A 1 202 ? 19.709 8.298 32.205 1.00 43.00 202 PRO A CA 1
ATOM 1543 C C . PRO A 1 202 ? 20.044 8.542 33.676 1.00 43.00 202 PRO A C 1
ATOM 1545 O O . PRO A 1 202 ? 21.088 8.115 34.165 1.00 43.00 202 PRO A O 1
ATOM 1548 N N . ALA A 1 203 ? 19.133 9.231 34.364 1.00 45.53 203 ALA A N 1
ATOM 1549 C CA . ALA A 1 203 ? 19.189 9.428 35.801 1.00 45.53 203 ALA A CA 1
ATOM 1550 C C . ALA A 1 203 ? 19.303 8.074 36.517 1.00 45.53 203 ALA A C 1
ATOM 1552 O O . ALA A 1 203 ? 18.554 7.137 36.225 1.00 45.53 203 ALA A O 1
ATOM 1553 N N . ASP A 1 204 ? 20.241 8.005 37.460 1.00 46.50 204 ASP A N 1
ATOM 1554 C CA . ASP A 1 204 ? 20.507 6.863 38.326 1.00 46.50 204 ASP A CA 1
ATOM 1555 C C . ASP A 1 204 ? 19.227 6.387 39.032 1.00 46.50 204 ASP A C 1
ATOM 1557 O O . ASP A 1 204 ? 18.816 6.916 40.068 1.00 46.50 204 ASP A O 1
ATOM 1561 N N . ASN A 1 205 ? 18.597 5.341 38.495 1.00 47.22 205 ASN A N 1
ATOM 1562 C CA . ASN A 1 205 ? 17.570 4.595 39.210 1.00 47.22 205 ASN A CA 1
ATOM 1563 C C . ASN A 1 205 ? 18.262 3.692 40.234 1.00 47.22 205 ASN A C 1
ATOM 1565 O O . ASN A 1 205 ? 18.618 2.543 39.971 1.00 47.22 205 ASN A O 1
ATOM 1569 N N . LYS A 1 206 ? 18.474 4.252 41.423 1.00 42.69 206 LYS A N 1
ATOM 1570 C CA . LYS A 1 206 ? 18.902 3.526 42.615 1.00 42.69 206 LYS A CA 1
ATOM 1571 C C . LYS A 1 206 ? 17.785 2.551 43.011 1.00 42.69 206 LYS A C 1
ATOM 1573 O O . LYS A 1 206 ? 16.787 2.956 43.604 1.00 42.69 206 LYS A O 1
ATOM 1578 N N . SER A 1 207 ? 17.933 1.273 42.659 1.00 41.19 207 SER A N 1
ATOM 1579 C CA . SER A 1 207 ? 17.060 0.202 43.155 1.00 41.19 207 SER A CA 1
ATOM 1580 C C . SER A 1 207 ? 17.055 0.192 44.689 1.00 41.19 207 SER A C 1
ATOM 1582 O O . SER A 1 207 ? 18.134 0.193 45.286 1.00 41.19 207 SER A O 1
ATOM 1584 N N . PRO A 1 208 ? 15.888 0.152 45.354 1.00 48.75 208 PRO A N 1
ATOM 1585 C CA . PRO A 1 208 ? 15.836 -0.125 46.778 1.00 48.75 208 PRO A CA 1
ATOM 1586 C C . PRO A 1 208 ? 16.227 -1.586 47.034 1.00 48.75 208 PRO A C 1
ATOM 1588 O O . PRO A 1 208 ? 15.645 -2.524 46.491 1.00 48.75 208 PRO A O 1
ATOM 1591 N N . GLU A 1 209 ? 17.252 -1.738 47.863 1.00 51.22 209 GLU A N 1
ATOM 1592 C CA . GLU A 1 209 ? 17.797 -2.985 48.384 1.00 51.22 209 GLU A CA 1
ATOM 1593 C C . GLU A 1 209 ? 16.696 -3.798 49.090 1.00 51.22 209 GLU A C 1
ATOM 1595 O O . GLU A 1 209 ? 16.134 -3.375 50.104 1.00 51.22 209 GLU A O 1
ATOM 1600 N N . GLN A 1 210 ? 16.349 -4.962 48.534 1.00 48.59 210 GLN A N 1
ATOM 1601 C CA . GLN A 1 210 ? 15.479 -5.933 49.195 1.00 48.59 210 GLN A CA 1
ATOM 1602 C C . GLN A 1 210 ? 16.254 -6.603 50.332 1.00 48.59 210 GLN A C 1
ATOM 1604 O O . GLN A 1 210 ? 17.145 -7.419 50.108 1.00 48.59 210 GLN A O 1
ATOM 1609 N N . LYS A 1 211 ? 15.888 -6.264 51.568 1.00 54.81 211 LYS A N 1
ATOM 1610 C CA . LYS A 1 211 ? 16.338 -6.947 52.781 1.00 54.81 211 LYS A CA 1
ATOM 1611 C C . LYS A 1 211 ? 15.649 -8.316 52.869 1.00 54.81 211 LYS A C 1
ATOM 1613 O O . LYS A 1 211 ? 14.431 -8.378 53.027 1.00 54.81 211 LYS A O 1
ATOM 1618 N N . SER A 1 212 ? 16.417 -9.400 52.750 1.00 58.38 212 SER A N 1
ATOM 1619 C CA . SER A 1 212 ? 15.935 -10.767 52.992 1.00 58.38 212 SER A CA 1
ATOM 1620 C C . SER A 1 212 ? 15.422 -10.930 54.430 1.00 58.38 212 SER A C 1
ATOM 1622 O O . SER A 1 212 ? 16.066 -10.426 55.352 1.00 58.38 212 SER A O 1
ATOM 1624 N N . PRO A 1 213 ? 14.309 -11.649 54.654 1.00 62.22 213 PRO A N 1
ATOM 1625 C CA . PRO A 1 213 ? 13.902 -12.061 55.990 1.00 62.22 213 PRO A CA 1
ATOM 1626 C C . PRO A 1 213 ? 14.717 -13.276 56.461 1.00 62.22 213 PRO A C 1
ATOM 1628 O O . PRO A 1 213 ? 14.860 -14.268 55.744 1.00 62.22 213 PRO A O 1
ATOM 1631 N N . GLU A 1 214 ? 15.244 -13.179 57.682 1.00 58.06 214 GLU A N 1
ATOM 1632 C CA . GLU A 1 214 ? 15.798 -14.299 58.446 1.00 58.06 214 GLU A CA 1
ATOM 1633 C C . GLU A 1 214 ? 14.711 -15.356 58.693 1.00 58.06 214 GLU A C 1
ATOM 1635 O O . GLU A 1 214 ? 13.556 -15.034 58.980 1.00 58.06 214 GLU A O 1
ATOM 1640 N N . THR A 1 215 ? 15.084 -16.628 58.547 1.00 61.03 215 THR A N 1
ATOM 1641 C CA . THR A 1 215 ? 14.233 -17.780 58.876 1.00 61.03 215 THR A CA 1
ATOM 1642 C C . THR A 1 215 ? 14.479 -18.164 60.342 1.00 61.03 215 THR A C 1
ATOM 1644 O O . THR A 1 215 ? 15.649 -18.201 60.728 1.00 61.03 215 THR A O 1
ATOM 1647 N N . PRO A 1 216 ? 13.433 -18.413 61.151 1.00 67.81 216 PRO A N 1
ATOM 1648 C CA . PRO A 1 216 ? 13.576 -18.909 62.521 1.00 67.81 216 PRO A CA 1
ATOM 1649 C C . PRO A 1 216 ? 14.041 -20.370 62.594 1.00 67.81 216 PRO A C 1
ATOM 1651 O O . PRO A 1 216 ? 13.761 -21.139 61.644 1.00 67.81 216 PRO A O 1
#

Radius of gyration: 27.0 Å; chains: 1; bounding box: 74×64×84 Å

pLDDT: mean 77.85, std 22.75, range [31.16, 98.62]